Protein AF-0000000065870424 (afdb_homodimer)

Structure (mmCIF, N/CA/C/O backbone):
data_AF-0000000065870424-model_v1
#
loop_
_entity.id
_entity.type
_entity.pdbx_description
1 polymer 'D-aminoacyl-tRNA deacylase'
#
loop_
_atom_site.group_PDB
_atom_site.id
_atom_site.type_symbol
_atom_site.label_atom_id
_atom_site.label_alt_id
_atom_site.label_comp_id
_atom_site.label_asym_id
_atom_site.label_entity_id
_atom_site.label_seq_id
_atom_site.pdbx_PDB_ins_code
_atom_site.Cartn_x
_atom_site.Cartn_y
_atom_site.Cartn_z
_atom_site.occupancy
_atom_site.B_iso_or_equiv
_atom_site.auth_seq_id
_atom_site.auth_comp_id
_atom_site.auth_asym_id
_atom_site.auth_atom_id
_atom_site.pdbx_PDB_model_num
ATOM 1 N N . MET A 1 1 ? -5.02 -4.227 -14.344 1 97.94 1 MET A N 1
ATOM 2 C CA . MET A 1 1 ? -4.914 -4.711 -12.969 1 97.94 1 MET A CA 1
ATOM 3 C C . MET A 1 1 ? -3.867 -3.916 -12.188 1 97.94 1 MET A C 1
ATOM 5 O O . MET A 1 1 ? -2.816 -3.57 -12.734 1 97.94 1 MET A O 1
ATOM 9 N N . LYS A 1 2 ? -4.23 -3.492 -10.992 1 98.19 2 LYS A N 1
ATOM 10 C CA . LYS A 1 2 ? -3.346 -2.689 -10.156 1 98.19 2 LYS A CA 1
ATOM 11 C C . LYS A 1 2 ? -3.035 -3.406 -8.844 1 98.19 2 LYS A C 1
ATOM 13 O O . LYS A 1 2 ? -3.924 -4 -8.227 1 98.19 2 LYS A O 1
ATOM 18 N N . LEU A 1 3 ? -1.747 -3.377 -8.477 1 98.75 3 LEU A N 1
ATOM 19 C CA . LEU A 1 3 ? -1.309 -4.027 -7.25 1 98.75 3 LEU A CA 1
ATOM 20 C C . LEU A 1 3 ? -0.574 -3.043 -6.344 1 98.75 3 LEU A C 1
ATOM 22 O O . LEU A 1 3 ? 0.191 -2.205 -6.828 1 98.75 3 LEU A O 1
ATOM 26 N N . VAL A 1 4 ? -0.864 -3.061 -5.125 1 98.81 4 VAL A N 1
ATOM 27 C CA . VAL A 1 4 ? 0.079 -2.609 -4.109 1 98.81 4 VAL A CA 1
ATOM 28 C C . VAL A 1 4 ? 0.779 -3.814 -3.482 1 98.81 4 VAL A C 1
ATOM 30 O O . VAL A 1 4 ? 0.128 -4.688 -2.904 1 98.81 4 VAL A O 1
ATOM 33 N N . VAL A 1 5 ? 2.043 -3.828 -3.633 1 98.75 5 VAL A N 1
ATOM 34 C CA . VAL A 1 5 ? 2.883 -4.945 -3.217 1 98.75 5 VAL A CA 1
ATOM 35 C C . VAL A 1 5 ? 3.771 -4.523 -2.051 1 98.75 5 VAL A C 1
ATOM 37 O O . VAL A 1 5 ? 4.555 -3.578 -2.172 1 98.75 5 VAL A O 1
ATOM 40 N N . GLN A 1 6 ? 3.695 -5.27 -0.944 1 98.81 6 GLN A N 1
ATOM 41 C CA . GLN A 1 6 ? 4.504 -4.953 0.228 1 98.81 6 GLN A CA 1
ATOM 42 C C . GLN A 1 6 ? 5.324 -6.16 0.675 1 98.81 6 GLN A C 1
ATOM 44 O O . GLN A 1 6 ? 4.777 -7.25 0.858 1 98.81 6 GLN A O 1
ATOM 49 N N . ARG A 1 7 ? 6.586 -5.98 0.8 1 98.81 7 ARG A N 1
ATOM 50 C CA . ARG A 1 7 ? 7.441 -7.008 1.38 1 98.81 7 ARG A CA 1
ATOM 51 C C . ARG A 1 7 ? 7.184 -7.156 2.875 1 98.81 7 ARG A C 1
ATOM 53 O O . ARG A 1 7 ? 7.289 -6.188 3.629 1 98.81 7 ARG A O 1
ATOM 60 N N . VAL A 1 8 ? 6.906 -8.422 3.316 1 98.81 8 VAL A N 1
ATOM 61 C CA . VAL A 1 8 ? 6.477 -8.57 4.703 1 98.81 8 VAL A CA 1
ATOM 62 C C . VAL A 1 8 ? 7.262 -9.703 5.371 1 98.81 8 VAL A C 1
ATOM 64 O O . VAL A 1 8 ? 7.707 -10.633 4.703 1 98.81 8 VAL A O 1
ATOM 67 N N . THR A 1 9 ? 7.418 -9.602 6.66 1 98.5 9 THR A N 1
ATOM 68 C CA . THR A 1 9 ? 7.941 -10.711 7.445 1 98.5 9 THR A CA 1
ATOM 69 C C . THR A 1 9 ? 6.812 -11.617 7.918 1 98.5 9 THR A C 1
ATOM 71 O O . THR A 1 9 ? 7.039 -12.789 8.234 1 98.5 9 THR A O 1
ATOM 74 N N . ASP A 1 10 ? 5.68 -11.102 8.008 1 98.81 10 ASP A N 1
ATOM 75 C CA . ASP A 1 10 ? 4.441 -11.812 8.312 1 98.81 10 ASP A CA 1
ATOM 76 C C . ASP A 1 10 ? 3.223 -10.984 7.914 1 98.81 10 ASP A C 1
ATOM 78 O O . ASP A 1 10 ? 3.291 -9.758 7.855 1 98.81 10 ASP A O 1
ATOM 82 N N . ALA A 1 11 ? 2.119 -11.641 7.609 1 98.88 11 ALA A N 1
ATOM 83 C CA . ALA A 1 11 ? 0.845 -11 7.301 1 98.88 11 ALA A CA 1
ATOM 84 C C . ALA A 1 11 ? -0.324 -11.945 7.555 1 98.88 11 ALA A C 1
ATOM 86 O O . ALA A 1 11 ? -0.176 -13.164 7.457 1 98.88 11 ALA A O 1
ATOM 87 N N . SER A 1 12 ? -1.427 -11.391 7.875 1 98.88 12 SER A N 1
ATOM 88 C CA . SER A 1 12 ? -2.623 -12.195 8.094 1 98.88 12 SER A CA 1
ATOM 89 C C . SER A 1 12 ? -3.891 -11.391 7.836 1 98.88 12 SER A C 1
ATOM 91 O O . SER A 1 12 ? -3.865 -10.156 7.879 1 98.88 12 SER A O 1
ATOM 93 N N . VAL A 1 13 ? -4.902 -12.062 7.523 1 98.75 13 VAL A N 1
ATOM 94 C CA . VAL A 1 13 ? -6.227 -11.477 7.336 1 98.75 13 VAL A CA 1
ATOM 95 C C . VAL A 1 13 ? -7.227 -12.148 8.281 1 98.75 13 VAL A C 1
ATOM 97 O O . VAL A 1 13 ? -7.258 -13.375 8.391 1 98.75 13 VAL A O 1
ATOM 100 N N . THR A 1 14 ? -7.934 -11.336 8.945 1 98.38 14 THR A N 1
ATOM 101 C CA . THR A 1 14 ? -8.977 -11.82 9.836 1 98.38 14 THR A CA 1
ATOM 102 C C . THR A 1 14 ? -10.352 -11.352 9.367 1 98.38 14 THR A C 1
ATOM 104 O O . THR A 1 14 ? -10.508 -10.203 8.945 1 98.38 14 THR A O 1
ATOM 107 N N . VAL A 1 15 ? -11.281 -12.227 9.383 1 96.56 15 VAL A N 1
ATOM 108 C CA . VAL A 1 15 ? -12.688 -11.969 9.07 1 96.56 15 VAL A CA 1
ATOM 109 C C . VAL A 1 15 ? -13.562 -12.414 10.242 1 96.56 15 VAL A C 1
ATOM 111 O O . VAL A 1 15 ? -13.523 -13.578 10.648 1 96.56 15 VAL A O 1
ATOM 114 N N . ASP A 1 16 ? -14.336 -11.5 10.758 1 93.12 16 ASP A N 1
ATOM 115 C CA . ASP A 1 16 ? -15.203 -11.789 11.891 1 93.12 16 ASP A CA 1
ATOM 116 C C . ASP A 1 16 ? -14.43 -12.461 13.023 1 93.12 16 ASP A C 1
ATOM 118 O O . ASP A 1 16 ? -14.859 -13.484 13.562 1 93.12 16 ASP A O 1
ATOM 122 N N . GLY A 1 17 ? -13.266 -12.0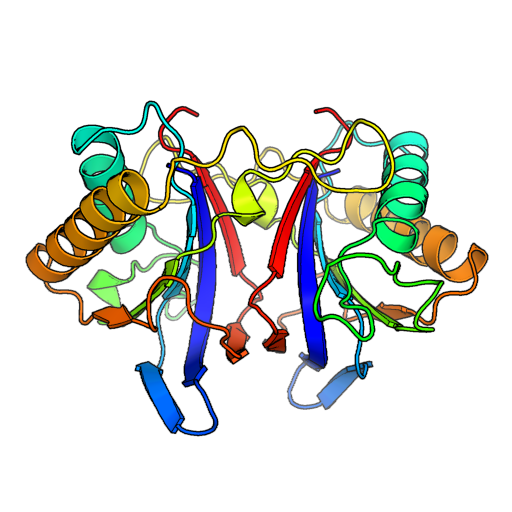08 13.164 1 92.75 17 GLY A N 1
ATOM 123 C CA . GLY A 1 17 ? -12.453 -12.453 14.281 1 92.75 17 GLY A CA 1
ATOM 124 C C . GLY A 1 17 ? -11.703 -13.742 14 1 92.75 17 GLY A C 1
ATOM 125 O O . GLY A 1 17 ? -10.891 -14.188 14.82 1 92.75 17 GLY A O 1
ATOM 126 N N . ALA A 1 18 ? -11.914 -14.367 12.859 1 96.81 18 ALA A N 1
ATOM 127 C CA . ALA A 1 18 ? -11.234 -15.609 12.492 1 96.81 18 ALA A CA 1
ATOM 128 C C . ALA A 1 18 ? -10.195 -15.367 11.406 1 96.81 18 ALA A C 1
ATOM 130 O O . ALA A 1 18 ? -10.43 -14.602 10.469 1 96.81 18 ALA A O 1
ATOM 131 N N . VAL A 1 19 ? -9.094 -16.062 11.57 1 97.88 19 VAL A N 1
ATOM 132 C CA . VAL A 1 19 ? -8.039 -15.922 10.578 1 97.88 19 VAL A CA 1
ATOM 133 C C . VAL A 1 19 ? -8.453 -16.609 9.281 1 97.88 19 VAL A C 1
ATOM 135 O O . VAL A 1 19 ? -8.719 -17.812 9.273 1 97.88 19 VAL A O 1
ATOM 138 N N . ALA A 1 20 ? -8.508 -15.906 8.227 1 98.12 20 ALA A N 1
ATOM 139 C CA . ALA A 1 20 ? -8.836 -16.453 6.906 1 98.12 20 ALA A CA 1
ATOM 140 C C . ALA A 1 20 ? -7.57 -16.875 6.16 1 98.12 20 ALA A C 1
ATOM 142 O O . ALA A 1 20 ? -7.602 -17.828 5.367 1 98.12 20 ALA A O 1
ATOM 143 N N . GLY A 1 21 ? -6.488 -16.172 6.375 1 98.56 21 GLY A N 1
ATOM 144 C CA . GLY A 1 21 ? -5.203 -16.453 5.758 1 98.56 21 GLY A CA 1
ATOM 145 C C . GLY A 1 21 ? -4.035 -15.844 6.512 1 98.56 21 GLY A C 1
ATOM 146 O O . GLY A 1 21 ? -4.188 -14.82 7.172 1 98.56 21 GLY A O 1
ATOM 147 N N . ARG A 1 22 ? -2.969 -16.516 6.438 1 98.75 22 ARG A N 1
ATOM 148 C CA . ARG A 1 22 ? -1.758 -16.062 7.109 1 98.75 22 ARG A CA 1
ATOM 149 C C . ARG A 1 22 ? -0.509 -16.531 6.375 1 98.75 22 ARG A C 1
ATOM 151 O O . ARG A 1 22 ? -0.462 -17.672 5.891 1 98.75 22 ARG A O 1
ATOM 158 N N . ILE A 1 23 ? 0.491 -15.695 6.355 1 98.88 23 ILE A N 1
ATOM 159 C CA . ILE A 1 23 ? 1.754 -16.094 5.746 1 98.88 23 ILE A CA 1
ATOM 160 C C . ILE A 1 23 ? 2.92 -15.625 6.613 1 98.88 23 ILE A C 1
ATOM 162 O O . ILE A 1 23 ? 2.758 -14.727 7.445 1 98.88 23 ILE A O 1
ATOM 166 N N . GLY A 1 24 ? 4.008 -16.312 6.445 1 98.69 24 GLY A N 1
ATOM 167 C CA . GLY A 1 24 ? 5.281 -15.797 6.918 1 98.69 24 GLY A CA 1
ATOM 168 C C . GLY A 1 24 ? 5.914 -14.805 5.957 1 98.69 24 GLY A C 1
ATOM 169 O O . GLY A 1 24 ? 5.215 -13.984 5.355 1 98.69 24 GLY A O 1
ATOM 170 N N . PRO A 1 25 ? 7.289 -14.852 5.863 1 98.81 25 PRO A N 1
ATOM 171 C CA . PRO A 1 25 ? 7.965 -13.891 4.988 1 98.81 25 PRO A CA 1
ATOM 172 C C . PRO A 1 25 ? 7.52 -14.008 3.531 1 98.81 25 PRO A C 1
ATOM 174 O O . PRO A 1 25 ? 7.332 -15.109 3.023 1 98.81 25 PRO A O 1
ATOM 177 N N . GLY A 1 26 ? 7.25 -12.977 2.938 1 98.81 26 GLY A N 1
ATOM 178 C CA . GLY A 1 26 ? 6.832 -12.945 1.545 1 98.81 26 GLY A CA 1
ATOM 179 C C . GLY A 1 26 ? 6.227 -11.617 1.131 1 98.81 26 GLY A C 1
ATOM 180 O O . GLY A 1 26 ? 6.805 -10.562 1.388 1 98.81 26 GLY A O 1
ATOM 181 N N . ILE A 1 27 ? 5.074 -11.68 0.421 1 98.94 27 ILE A N 1
ATOM 182 C CA . ILE A 1 27 ? 4.477 -10.484 -0.155 1 98.94 27 ILE A CA 1
ATOM 183 C C . ILE A 1 27 ? 3.01 -10.383 0.267 1 98.94 27 ILE A C 1
ATOM 185 O O . ILE A 1 27 ? 2.262 -11.359 0.163 1 98.94 27 ILE A O 1
ATOM 189 N N . MET A 1 28 ? 2.658 -9.32 0.863 1 98.94 28 MET A N 1
ATOM 190 C CA . MET A 1 28 ? 1.255 -8.914 0.917 1 98.94 28 MET A CA 1
ATOM 191 C C . MET A 1 28 ? 0.851 -8.18 -0.353 1 98.94 28 MET A C 1
ATOM 193 O O . MET A 1 28 ? 1.423 -7.137 -0.678 1 98.94 28 MET A O 1
ATOM 197 N N . ALA A 1 29 ? -0.061 -8.719 -1.116 1 98.94 29 ALA A N 1
ATOM 198 C CA . ALA A 1 29 ? -0.519 -8.109 -2.363 1 98.94 29 ALA A CA 1
ATOM 199 C C . ALA A 1 29 ? -1.968 -7.645 -2.248 1 98.94 29 ALA A C 1
ATOM 201 O O . ALA A 1 29 ? -2.871 -8.453 -2.039 1 98.94 29 ALA A O 1
ATOM 202 N N . LEU A 1 30 ? -2.195 -6.375 -2.279 1 98.81 30 LEU A N 1
ATOM 203 C CA . LEU A 1 30 ? -3.527 -5.82 -2.488 1 98.81 30 LEU A CA 1
ATOM 204 C C . LEU A 1 30 ? -3.848 -5.715 -3.977 1 98.81 30 LEU A C 1
ATOM 206 O O . LEU A 1 30 ? -3.098 -5.098 -4.734 1 98.81 30 LEU A O 1
ATOM 210 N N . VAL A 1 31 ? -4.934 -6.285 -4.375 1 98.75 31 VAL A N 1
ATOM 211 C CA . VAL A 1 31 ? -5.172 -6.531 -5.793 1 98.75 31 VAL A CA 1
ATOM 212 C C . VAL A 1 31 ? -6.426 -5.781 -6.246 1 98.75 31 VAL A C 1
ATOM 214 O O . VAL A 1 31 ? -7.531 -6.074 -5.785 1 98.75 31 VAL A O 1
ATOM 217 N N . GLY A 1 32 ? -6.23 -4.84 -7.148 1 98.56 32 GLY A N 1
ATOM 218 C CA . GLY A 1 32 ? -7.328 -4.137 -7.789 1 98.56 32 GLY A CA 1
ATOM 219 C C . GLY A 1 32 ? -7.562 -4.57 -9.219 1 98.56 32 GLY A C 1
ATOM 220 O O . GLY A 1 32 ? -6.613 -4.762 -9.984 1 98.56 32 GLY A O 1
ATOM 221 N N . VAL A 1 33 ? -8.828 -4.762 -9.562 1 98.62 33 VAL A N 1
ATOM 222 C CA . VAL A 1 33 ? -9.219 -5.172 -10.914 1 98.62 33 VAL A CA 1
ATOM 223 C C . VAL A 1 33 ? -10.141 -4.117 -11.531 1 98.62 33 VAL A C 1
ATOM 225 O O . VAL A 1 33 ? -11.094 -3.668 -10.891 1 98.62 33 VAL A O 1
ATOM 228 N N . THR A 1 34 ? -9.836 -3.664 -12.734 1 98.25 34 THR A N 1
ATOM 229 C CA . THR A 1 34 ? -10.711 -2.748 -13.453 1 98.25 34 THR A CA 1
ATOM 230 C C . THR A 1 34 ? -11.438 -3.469 -14.586 1 98.25 34 THR A C 1
ATOM 232 O O . THR A 1 34 ? -11.172 -4.645 -14.852 1 98.25 34 THR A O 1
ATOM 235 N N . HIS A 1 35 ? -12.297 -2.816 -15.312 1 97.19 35 HIS A N 1
ATOM 236 C CA . HIS A 1 35 ? -13.227 -3.398 -16.266 1 97.19 35 HIS A CA 1
ATOM 237 C C . HIS A 1 35 ? -12.492 -3.959 -17.484 1 97.19 35 HIS A C 1
ATOM 239 O O . HIS A 1 35 ? -12.969 -4.906 -18.125 1 97.19 35 HIS A O 1
ATOM 245 N N . GLU A 1 36 ? -11.43 -3.453 -17.781 1 96.88 36 GLU A N 1
ATOM 246 C CA . GLU A 1 36 ? -10.742 -3.795 -19.016 1 96.88 36 GLU A CA 1
ATOM 247 C C . GLU A 1 36 ? -9.664 -4.848 -18.781 1 96.88 36 GLU A C 1
ATOM 249 O O . GLU A 1 36 ? -9.039 -5.328 -19.734 1 96.88 36 GLU A O 1
ATOM 254 N N . ASP A 1 37 ? -9.453 -5.211 -17.609 1 98.12 37 ASP A N 1
ATOM 255 C CA . ASP A 1 37 ? -8.398 -6.168 -17.312 1 98.12 37 ASP A CA 1
ATOM 256 C C . ASP A 1 37 ? -8.703 -7.535 -17.922 1 98.12 37 ASP A C 1
ATOM 258 O O . ASP A 1 37 ? -9.859 -7.957 -17.969 1 98.12 37 ASP A O 1
ATOM 262 N N . THR A 1 38 ? -7.707 -8.234 -18.344 1 97.81 38 THR A N 1
ATOM 263 C CA . THR A 1 38 ? -7.805 -9.555 -18.938 1 97.81 38 THR A CA 1
ATOM 264 C C . THR A 1 38 ? -6.934 -10.562 -18.203 1 97.81 38 THR A C 1
ATOM 266 O O . THR A 1 38 ? -6.18 -10.195 -17.297 1 97.81 38 THR A O 1
ATOM 269 N N . GLU A 1 39 ? -7.051 -11.773 -18.625 1 98.06 39 GLU A N 1
ATOM 270 C CA . GLU A 1 39 ? -6.195 -12.812 -18.062 1 98.06 39 GLU A CA 1
ATOM 271 C C . GLU A 1 39 ? -4.73 -12.578 -18.406 1 98.06 39 GLU A C 1
ATOM 273 O O . GLU A 1 39 ? -3.836 -12.977 -17.656 1 98.06 39 GLU A O 1
ATOM 278 N N . GLU A 1 40 ? -4.512 -11.891 -19.531 1 98.12 40 GLU A N 1
ATOM 279 C CA . GLU A 1 40 ? -3.143 -11.547 -19.891 1 98.12 40 GLU A CA 1
ATOM 280 C C . GLU A 1 40 ? -2.527 -10.57 -18.891 1 98.12 40 GLU A C 1
ATOM 282 O O . GLU A 1 40 ? -1.342 -10.672 -18.578 1 98.12 40 GLU A O 1
ATOM 287 N N . ASP A 1 41 ? -3.338 -9.617 -18.438 1 98.19 41 ASP A N 1
ATOM 288 C CA . ASP A 1 41 ? -2.879 -8.695 -17.391 1 98.19 41 ASP A CA 1
ATOM 289 C C . ASP A 1 41 ? -2.492 -9.445 -16.125 1 98.19 41 ASP A C 1
ATOM 291 O O . ASP A 1 41 ? -1.439 -9.188 -15.539 1 98.19 41 ASP A O 1
ATOM 295 N N . ALA A 1 42 ? -3.355 -10.398 -15.742 1 98.44 42 ALA A N 1
ATOM 296 C CA . ALA A 1 42 ? -3.113 -11.203 -14.547 1 98.44 42 ALA A CA 1
ATOM 297 C C . ALA A 1 42 ? -1.841 -12.031 -14.695 1 98.44 42 ALA A C 1
ATOM 299 O O . ALA A 1 42 ? -1.026 -12.094 -13.766 1 98.44 42 ALA A O 1
ATOM 300 N N . ALA A 1 43 ? -1.697 -12.648 -15.844 1 98.38 43 ALA A N 1
ATOM 301 C CA . ALA A 1 43 ? -0.528 -13.484 -16.094 1 98.38 43 ALA A CA 1
ATOM 302 C C . ALA A 1 43 ? 0.757 -12.664 -16.047 1 98.38 43 ALA A C 1
ATOM 304 O O . ALA A 1 43 ? 1.761 -13.102 -15.484 1 98.38 43 ALA A O 1
ATOM 305 N N . TYR A 1 44 ? 0.701 -11.531 -16.688 1 98 44 TYR A N 1
ATOM 306 C CA . TYR A 1 44 ? 1.857 -10.641 -16.719 1 98 44 TYR A CA 1
ATOM 307 C C . TYR A 1 44 ? 2.289 -10.266 -15.305 1 98 44 TYR A C 1
ATOM 309 O O . TYR A 1 44 ? 3.461 -10.406 -14.945 1 98 44 TYR A O 1
ATOM 317 N N . LEU A 1 45 ? 1.389 -9.805 -14.5 1 98.25 45 LEU A N 1
ATOM 318 C CA . LEU A 1 45 ? 1.72 -9.336 -13.156 1 98.25 45 LEU A CA 1
ATOM 319 C C . LEU A 1 45 ? 2.137 -10.5 -12.266 1 98.25 45 LEU A C 1
ATOM 321 O O . LEU A 1 45 ? 2.998 -10.344 -11.398 1 98.25 45 LEU A O 1
ATOM 325 N N . ALA A 1 46 ? 1.475 -11.672 -12.438 1 98.5 46 ALA A N 1
ATOM 326 C CA . ALA A 1 46 ? 1.865 -12.852 -11.664 1 98.5 46 ALA A CA 1
ATOM 327 C C . ALA A 1 46 ? 3.324 -13.219 -11.93 1 98.5 46 ALA A C 1
ATOM 329 O O . ALA A 1 46 ? 4.074 -13.5 -10.992 1 98.5 46 ALA A O 1
ATOM 330 N N . ASP A 1 47 ? 3.664 -13.211 -13.195 1 98.12 47 ASP A N 1
ATOM 331 C CA . ASP A 1 47 ? 5.051 -13.5 -13.555 1 98.12 47 ASP A CA 1
ATOM 332 C C . ASP A 1 47 ? 5.996 -12.453 -12.977 1 98.12 47 ASP A C 1
ATOM 334 O O . ASP A 1 47 ? 7.062 -12.781 -12.461 1 98.12 47 ASP A O 1
ATOM 338 N N . LYS A 1 48 ? 5.629 -11.25 -13.102 1 98.06 48 LYS A N 1
ATOM 339 C CA . LYS A 1 48 ? 6.48 -10.148 -12.664 1 98.06 48 LYS A CA 1
ATOM 340 C C . LYS A 1 48 ? 6.727 -10.195 -11.164 1 98.06 48 LYS A C 1
ATOM 342 O O . LYS A 1 48 ? 7.871 -10.117 -10.711 1 98.06 48 LYS A O 1
ATOM 347 N N . ILE A 1 49 ? 5.699 -10.375 -10.352 1 98.19 49 ILE A N 1
ATOM 348 C CA . ILE A 1 49 ? 5.809 -10.172 -8.914 1 98.19 49 ILE A CA 1
ATOM 349 C C . ILE A 1 49 ? 6.621 -11.305 -8.289 1 98.19 49 ILE A C 1
ATOM 351 O O . ILE A 1 49 ? 7.344 -11.094 -7.312 1 98.19 49 ILE A O 1
ATOM 355 N N . VAL A 1 50 ? 6.562 -12.531 -8.805 1 98.62 50 VAL A N 1
ATOM 356 C CA . VAL A 1 50 ? 7.234 -13.656 -8.164 1 98.62 50 VAL A CA 1
ATOM 357 C C . VAL A 1 50 ? 8.727 -13.625 -8.508 1 98.62 50 VAL A C 1
ATOM 359 O O . VAL A 1 50 ? 9.531 -14.281 -7.84 1 98.62 50 VAL A O 1
ATOM 362 N N . ASN A 1 51 ? 9.109 -12.812 -9.547 1 98.38 51 ASN A N 1
ATOM 363 C CA . ASN A 1 51 ? 10.484 -12.773 -10.023 1 98.38 51 ASN A CA 1
ATOM 364 C C . ASN A 1 51 ? 11.172 -11.461 -9.664 1 98.38 51 ASN A C 1
ATOM 366 O O . ASN A 1 51 ? 12.383 -11.312 -9.852 1 98.38 51 ASN A O 1
ATOM 370 N N . LEU A 1 52 ? 10.414 -10.5 -9.227 1 98.12 52 LEU A N 1
ATOM 371 C CA . LEU A 1 52 ? 10.977 -9.203 -8.867 1 98.12 52 LEU A CA 1
ATOM 372 C C . LEU A 1 52 ? 12 -9.344 -7.75 1 98.12 52 LEU A C 1
ATOM 374 O O . LEU A 1 52 ? 11.75 -10.039 -6.762 1 98.12 52 LEU A O 1
ATOM 378 N N . ARG A 1 53 ? 13.133 -8.734 -7.871 1 98.44 53 ARG A N 1
ATOM 379 C CA . ARG A 1 53 ? 14.203 -8.805 -6.875 1 98.44 53 ARG A CA 1
ATOM 380 C C . ARG A 1 53 ? 14.023 -7.723 -5.816 1 98.44 53 ARG A C 1
ATOM 382 O O . ARG A 1 53 ? 14.672 -6.672 -5.879 1 98.44 53 ARG A O 1
ATOM 389 N N . ILE A 1 54 ? 13.227 -8.062 -4.836 1 98.19 54 ILE A N 1
ATOM 390 C CA . ILE A 1 54 ? 12.906 -7.051 -3.838 1 98.19 54 ILE A CA 1
ATOM 391 C C . ILE A 1 54 ? 13.227 -7.582 -2.441 1 98.19 54 ILE A C 1
ATOM 393 O O . ILE A 1 54 ? 12.883 -6.953 -1.438 1 98.19 54 ILE A O 1
ATOM 397 N N . PHE A 1 55 ? 13.867 -8.727 -2.332 1 98.25 55 PHE A N 1
ATOM 398 C CA . PHE A 1 55 ? 14.305 -9.297 -1.061 1 98.25 55 PHE A CA 1
ATOM 399 C C . PHE A 1 55 ? 15.812 -9.188 -0.908 1 98.25 55 PHE A C 1
ATOM 401 O O . PHE A 1 55 ? 16.547 -9.32 -1.886 1 98.25 55 PHE A O 1
ATOM 408 N N . ASP A 1 56 ? 16.188 -9.023 0.315 1 95.94 56 ASP A N 1
ATOM 409 C CA . ASP A 1 56 ? 17.594 -8.773 0.594 1 95.94 56 ASP A CA 1
ATOM 410 C C . ASP A 1 56 ? 18.422 -10.062 0.481 1 95.94 56 ASP A C 1
ATOM 412 O O . ASP A 1 56 ? 17.953 -11.133 0.891 1 95.94 56 ASP A O 1
ATOM 416 N N . ASP A 1 57 ? 19.562 -9.898 -0.057 1 96.44 57 ASP A N 1
ATOM 417 C CA . ASP A 1 57 ? 20.562 -10.961 0.022 1 96.44 57 ASP A CA 1
ATOM 418 C C . ASP A 1 57 ? 21.422 -10.812 1.267 1 96.44 57 ASP A C 1
ATOM 420 O O . ASP A 1 57 ? 21.094 -10.047 2.172 1 96.44 57 ASP A O 1
ATOM 424 N N . GLU A 1 58 ? 22.469 -11.5 1.327 1 94.5 58 GLU A N 1
ATOM 425 C CA . GLU A 1 58 ? 23.328 -11.523 2.506 1 94.5 58 GLU A CA 1
ATOM 426 C C . GLU A 1 58 ? 24.031 -10.18 2.705 1 94.5 58 GLU A C 1
ATOM 428 O O . GLU A 1 58 ? 24.469 -9.859 3.812 1 94.5 58 GLU A O 1
ATOM 433 N N . SER A 1 59 ? 24.141 -9.438 1.679 1 93.75 59 SER A N 1
ATOM 434 C CA . SER A 1 59 ? 24.812 -8.141 1.753 1 93.75 59 SER A CA 1
ATOM 435 C C . SER A 1 59 ? 23.812 -7.012 1.996 1 93.75 59 SER A C 1
ATOM 437 O O . SER A 1 59 ? 24.188 -5.836 1.984 1 93.75 59 SER A O 1
ATOM 439 N N . GLY A 1 60 ? 22.578 -7.367 2.143 1 90.38 60 GLY A N 1
ATOM 440 C CA . GLY A 1 60 ? 21.562 -6.363 2.422 1 90.38 60 GLY A CA 1
ATOM 441 C C . GLY A 1 60 ? 21.078 -5.656 1.174 1 90.38 60 GLY A C 1
ATOM 442 O O . GLY A 1 60 ? 20.469 -4.582 1.26 1 90.38 60 GLY A O 1
ATOM 443 N N . LYS A 1 61 ? 21.438 -6.223 0.042 1 93.44 61 LYS A N 1
ATOM 444 C CA . LYS A 1 61 ? 20.984 -5.656 -1.224 1 93.44 61 LYS A CA 1
ATOM 445 C C . LYS A 1 61 ? 19.766 -6.406 -1.752 1 93.44 61 LYS A C 1
ATOM 447 O O . LYS A 1 61 ? 19.688 -7.633 -1.643 1 93.44 61 LYS A O 1
ATOM 452 N N . MET A 1 62 ? 18.781 -5.672 -2.354 1 95.88 62 MET A N 1
ATOM 453 C CA . MET A 1 62 ? 17.609 -6.297 -2.98 1 95.88 62 MET A CA 1
ATOM 454 C C . MET A 1 62 ? 18.016 -7.07 -4.23 1 95.88 62 MET A C 1
ATOM 456 O O . MET A 1 62 ? 18.031 -6.52 -5.332 1 95.88 62 MET A O 1
ATOM 460 N N . ASN A 1 63 ? 18.375 -8.391 -3.99 1 97.56 63 ASN A N 1
ATOM 461 C CA . ASN A 1 63 ? 18.891 -9.18 -5.098 1 97.56 63 ASN A CA 1
ATOM 462 C C . ASN A 1 63 ? 18.172 -10.523 -5.211 1 97.56 63 ASN A C 1
ATOM 464 O O . ASN A 1 63 ? 18.484 -11.328 -6.094 1 97.56 63 ASN A O 1
ATOM 468 N N . LEU A 1 64 ? 17.203 -10.75 -4.379 1 98.62 64 LEU A N 1
ATOM 469 C CA . LEU A 1 64 ? 16.484 -12.016 -4.41 1 98.62 64 LEU A CA 1
ATOM 470 C C . LEU A 1 64 ? 15 -11.805 -4.711 1 98.62 64 LEU A C 1
ATOM 472 O O . LEU A 1 64 ? 14.422 -10.789 -4.309 1 98.62 64 LEU A O 1
ATOM 476 N N . SER A 1 65 ? 14.484 -12.766 -5.41 1 98.69 65 SER A N 1
ATOM 477 C CA . SER A 1 65 ? 13.055 -12.773 -5.695 1 98.69 65 SER A CA 1
ATOM 478 C C . SER A 1 65 ? 12.289 -13.602 -4.668 1 98.69 65 SER A C 1
ATOM 480 O O . SER A 1 65 ? 12.898 -14.258 -3.814 1 98.69 65 SER A O 1
ATOM 482 N N . LEU A 1 66 ? 10.977 -13.5 -4.766 1 98.81 66 LEU A N 1
ATOM 483 C CA . LEU A 1 66 ? 10.141 -14.352 -3.924 1 98.81 66 LEU A CA 1
ATOM 484 C C . LEU A 1 66 ? 10.484 -15.82 -4.117 1 98.81 66 LEU A C 1
ATOM 486 O O . LEU A 1 66 ? 10.594 -16.578 -3.145 1 98.81 66 LEU A O 1
ATOM 490 N N . LEU A 1 67 ? 10.633 -16.219 -5.375 1 98.69 67 LEU A N 1
ATOM 491 C CA . LEU A 1 67 ? 10.953 -17.609 -5.688 1 98.69 67 LEU A CA 1
ATOM 492 C C . LEU A 1 67 ? 12.305 -18 -5.105 1 98.69 67 LEU A C 1
ATOM 494 O O . LEU A 1 67 ? 12.469 -19.109 -4.59 1 98.69 67 LEU A O 1
ATOM 498 N N . ASP A 1 68 ? 13.289 -17.094 -5.199 1 98.38 68 ASP A N 1
ATOM 499 C CA . ASP A 1 68 ? 14.609 -17.359 -4.641 1 98.38 68 ASP A CA 1
ATOM 500 C C . ASP A 1 68 ? 14.531 -17.609 -3.137 1 98.38 68 ASP A C 1
ATOM 502 O O . ASP A 1 68 ? 15.266 -18.453 -2.604 1 98.38 68 ASP A O 1
ATOM 506 N N . THR A 1 69 ? 13.68 -16.906 -2.404 1 98.31 69 THR A N 1
ATOM 507 C CA . THR A 1 69 ? 13.625 -16.969 -0.949 1 98.31 69 THR A CA 1
ATOM 508 C C . THR A 1 69 ? 12.641 -18.047 -0.494 1 98.31 69 THR A C 1
ATOM 510 O O . THR A 1 69 ? 12.641 -18.438 0.675 1 98.31 69 THR A O 1
ATOM 513 N N . GLY A 1 70 ? 11.75 -18.469 -1.412 1 98.44 70 GLY A N 1
ATOM 514 C CA . GLY A 1 70 ? 10.688 -19.391 -1.036 1 98.44 70 GLY A CA 1
ATOM 515 C C . GLY A 1 70 ? 9.578 -18.734 -0.245 1 98.44 70 GLY A C 1
ATOM 516 O O . GLY A 1 70 ? 8.953 -19.359 0.613 1 98.44 70 GLY A O 1
ATOM 517 N N . GLY A 1 71 ? 9.367 -17.484 -0.416 1 98.69 71 GLY A N 1
ATOM 518 C CA . GLY A 1 71 ? 8.359 -16.734 0.308 1 98.69 71 GLY A CA 1
ATOM 519 C C . GLY A 1 71 ? 6.941 -17.031 -0.146 1 98.69 71 GLY A C 1
ATOM 520 O O . GLY A 1 71 ? 6.742 -17.766 -1.119 1 98.69 71 GLY A O 1
ATOM 521 N N . GLU A 1 72 ? 5.992 -16.547 0.572 1 98.94 72 GLU A N 1
ATOM 522 C CA . GLU A 1 72 ? 4.57 -16.766 0.333 1 98.94 72 GLU A CA 1
ATOM 523 C C . GLU A 1 72 ? 3.871 -15.461 -0.043 1 98.94 72 GLU A C 1
ATOM 525 O O . GLU A 1 72 ? 4.445 -14.375 0.098 1 98.94 72 GLU A O 1
ATOM 530 N N . ILE A 1 73 ? 2.646 -15.594 -0.602 1 98.94 73 ILE A N 1
ATOM 531 C CA . ILE A 1 73 ? 1.878 -14.398 -0.931 1 98.94 73 ILE A CA 1
ATOM 532 C C . ILE A 1 73 ? 0.542 -14.43 -0.191 1 98.94 73 ILE A C 1
ATOM 534 O O . ILE A 1 73 ? -0.156 -15.445 -0.195 1 98.94 73 ILE A O 1
ATOM 538 N N . LEU A 1 74 ? 0.258 -13.469 0.57 1 98.94 74 LEU A N 1
ATOM 539 C CA . LEU A 1 74 ? -1.112 -13.172 0.978 1 98.94 74 LEU A CA 1
ATOM 540 C C . LEU A 1 74 ? -1.782 -12.227 -0.01 1 98.94 74 LEU A C 1
ATOM 542 O O . LEU A 1 74 ? -1.375 -11.07 -0.139 1 98.94 74 LEU A O 1
ATOM 546 N N . SER A 1 75 ? -2.734 -12.703 -0.74 1 98.88 75 SER A N 1
ATOM 547 C CA . SER A 1 75 ? -3.447 -11.977 -1.787 1 98.88 75 SER A CA 1
ATOM 548 C C . SER A 1 75 ? -4.812 -11.508 -1.303 1 98.88 75 SER A C 1
ATOM 550 O O . SER A 1 75 ? -5.66 -12.32 -0.925 1 98.88 75 SER A O 1
ATOM 552 N N . VAL A 1 76 ? -5.016 -10.234 -1.279 1 98.62 76 VAL A N 1
ATOM 553 C CA . VAL A 1 76 ? -6.27 -9.664 -0.796 1 98.62 76 VAL A CA 1
ATOM 554 C C . VAL A 1 76 ? -6.871 -8.758 -1.868 1 98.62 76 VAL A C 1
ATOM 556 O O . VAL A 1 76 ? -6.215 -7.824 -2.344 1 98.62 76 VAL A O 1
ATOM 559 N N . SER A 1 77 ? -8.109 -9.016 -2.291 1 98.12 77 SER A N 1
ATOM 560 C CA . SER A 1 77 ? -8.812 -8.148 -3.238 1 98.12 77 SER A CA 1
ATOM 561 C C . SER A 1 77 ? -9.023 -6.758 -2.66 1 98.12 77 SER A C 1
ATOM 563 O O . SER A 1 77 ? -9.391 -6.613 -1.491 1 98.12 77 SER A O 1
ATOM 565 N N . GLN A 1 78 ? -8.781 -5.789 -3.465 1 97.88 78 GLN A N 1
ATOM 566 C CA . GLN A 1 78 ? -8.875 -4.41 -3.006 1 97.88 78 GLN A CA 1
ATOM 567 C C . GLN A 1 78 ? -9.359 -3.49 -4.125 1 97.88 78 GLN A C 1
ATOM 569 O O . GLN A 1 78 ? -8.555 -2.85 -4.805 1 97.88 78 GLN A O 1
ATOM 574 N N . PHE A 1 79 ? -10.594 -3.271 -4.207 1 97.5 79 PHE A N 1
ATOM 575 C CA . PHE A 1 79 ? -11.164 -2.469 -5.281 1 97.5 79 PHE A CA 1
ATOM 576 C C . PHE A 1 79 ? -10.883 -0.988 -5.062 1 97.5 79 PHE A C 1
ATOM 578 O O . PHE A 1 79 ? -10.844 -0.208 -6.016 1 97.5 79 PHE A O 1
ATOM 585 N N . THR A 1 80 ? -10.586 -0.611 -3.807 1 97.88 80 THR A N 1
ATOM 586 C CA . THR A 1 80 ? -10.359 0.796 -3.494 1 97.88 80 THR A CA 1
ATOM 587 C C . THR A 1 80 ? -9.094 1.304 -4.172 1 97.88 80 THR A C 1
ATOM 589 O O . THR A 1 80 ? -8.867 2.514 -4.258 1 97.88 80 THR A O 1
ATOM 592 N N . LEU A 1 81 ? -8.258 0.398 -4.703 1 98.38 81 LEU A N 1
ATOM 593 C CA . LEU A 1 81 ? -7.086 0.828 -5.453 1 98.38 81 LEU A CA 1
ATOM 594 C C . LEU A 1 81 ? -7.496 1.604 -6.703 1 98.38 81 LEU A C 1
ATOM 596 O O . LEU A 1 81 ? -6.684 2.334 -7.277 1 98.38 81 LEU A O 1
ATOM 600 N N . TYR A 1 82 ? -8.695 1.457 -7.117 1 97.81 82 TYR A N 1
ATOM 601 C CA . TYR A 1 82 ? -9.203 2.195 -8.266 1 97.81 82 TYR A CA 1
ATOM 602 C C . TYR A 1 82 ? -10.055 3.375 -7.824 1 97.81 82 TYR A C 1
ATOM 604 O O . TYR A 1 82 ? -10.836 3.914 -8.609 1 97.81 82 TYR A O 1
ATOM 612 N N . GLY A 1 83 ? -9.953 3.738 -6.57 1 97.12 83 GLY A N 1
ATOM 613 C CA . GLY A 1 83 ? -10.633 4.934 -6.098 1 97.12 83 GLY A CA 1
ATOM 614 C C . GLY A 1 83 ? -10.062 6.215 -6.68 1 97.12 83 GLY A C 1
ATOM 615 O O . GLY A 1 83 ? -8.852 6.438 -6.645 1 97.12 83 GLY A O 1
ATOM 616 N N . GLU A 1 84 ? -10.945 7.012 -7.215 1 96.38 84 GLU A N 1
ATOM 617 C CA . GLU A 1 84 ? -10.57 8.336 -7.699 1 96.38 84 GLU A CA 1
ATOM 618 C C . GLU A 1 84 ? -10.852 9.406 -6.656 1 96.38 84 GLU A C 1
ATOM 620 O O . GLU A 1 84 ? -11.977 9.516 -6.164 1 96.38 84 GLU A O 1
ATOM 625 N N . THR A 1 85 ? -9.844 10.227 -6.367 1 96 85 THR A N 1
ATOM 626 C CA . THR A 1 85 ? -9.984 11.141 -5.238 1 96 85 THR A CA 1
ATOM 627 C C . THR A 1 85 ? -9.797 12.586 -5.688 1 96 85 THR A C 1
ATOM 629 O O . THR A 1 85 ? -9.82 13.508 -4.867 1 96 85 THR A O 1
ATOM 632 N N . LYS A 1 86 ? -9.594 12.773 -6.973 1 92.5 86 LYS A N 1
ATOM 633 C CA . LYS A 1 86 ? -9.273 14.109 -7.461 1 92.5 86 LYS A CA 1
ATOM 634 C C . LYS A 1 86 ? -10.43 15.07 -7.234 1 92.5 86 LYS A C 1
ATOM 636 O O . LYS A 1 86 ? -10.227 16.219 -6.82 1 92.5 86 LYS A O 1
ATOM 641 N N . LYS A 1 87 ? -11.633 14.594 -7.547 1 91.69 87 LYS A N 1
ATOM 642 C CA . LYS A 1 87 ? -12.797 15.469 -7.422 1 91.69 87 LYS A CA 1
ATOM 643 C C . LYS A 1 87 ? -13.562 15.18 -6.133 1 91.69 87 LYS A C 1
ATOM 645 O O . LYS A 1 87 ? -13.875 14.031 -5.828 1 91.69 87 LYS A O 1
ATOM 650 N N . GLY A 1 88 ? -13.766 16.234 -5.359 1 92.69 88 GLY A N 1
ATOM 651 C CA . GLY A 1 88 ? -14.586 16.109 -4.164 1 92.69 88 GLY A CA 1
ATOM 652 C C . GLY A 1 88 ? -13.875 15.414 -3.021 1 92.69 88 GLY A C 1
ATOM 653 O O . GLY A 1 88 ? -12.641 15.336 -3.01 1 92.69 88 GLY A O 1
ATOM 654 N N . ARG A 1 89 ? -14.648 15.023 -1.964 1 95.94 89 ARG A N 1
ATOM 655 C CA . ARG A 1 89 ? -14.094 14.461 -0.739 1 95.94 89 ARG A CA 1
ATOM 656 C C . ARG A 1 89 ? -14.438 12.977 -0.615 1 95.94 89 ARG A C 1
ATOM 658 O O . ARG A 1 89 ? -13.953 12.297 0.287 1 95.94 89 ARG A O 1
ATOM 665 N N . ARG A 1 90 ? -15.242 12.484 -1.473 1 96.56 90 ARG A N 1
ATOM 666 C CA . ARG A 1 90 ? -15.578 11.062 -1.494 1 96.56 90 ARG A CA 1
ATOM 667 C C . ARG A 1 90 ? -14.906 10.359 -2.666 1 96.56 90 ARG A C 1
ATOM 669 O O . ARG A 1 90 ? -15.062 10.766 -3.818 1 96.56 90 ARG A O 1
ATOM 676 N N . PRO A 1 91 ? -14.195 9.289 -2.352 1 96.88 91 PRO A N 1
ATOM 677 C CA . PRO A 1 91 ? -13.625 8.547 -3.479 1 96.88 91 PRO A CA 1
ATOM 678 C C . PRO A 1 91 ? -14.695 7.969 -4.406 1 96.88 91 PRO A C 1
ATOM 680 O O . PRO A 1 91 ? -15.734 7.508 -3.938 1 96.88 91 PRO A O 1
ATOM 683 N N . ASN A 1 92 ? -14.461 8.078 -5.621 1 96.62 92 ASN A N 1
ATOM 684 C CA . ASN A 1 92 ? -15.266 7.418 -6.645 1 96.62 92 ASN A CA 1
ATOM 685 C C . ASN A 1 92 ? -14.641 6.094 -7.078 1 96.62 92 ASN A C 1
ATOM 687 O O . ASN A 1 92 ? -13.438 6.027 -7.352 1 96.62 92 ASN A O 1
ATOM 691 N N . PHE A 1 93 ? -15.453 5.004 -7.199 1 97.06 93 PHE A N 1
ATOM 692 C CA . PHE A 1 93 ? -14.906 3.682 -7.488 1 97.06 93 PHE A CA 1
ATOM 693 C C . PHE A 1 93 ? -15.43 3.158 -8.82 1 97.06 93 PHE A C 1
ATOM 695 O O . PHE A 1 93 ? -15.539 1.945 -9.016 1 97.06 93 PHE A O 1
ATOM 702 N N . MET A 1 94 ? -15.711 3.998 -9.688 1 96.5 94 MET A N 1
ATOM 703 C CA . MET A 1 94 ? -16.344 3.629 -10.953 1 96.5 94 MET A CA 1
ATOM 704 C C . MET A 1 94 ? -15.375 2.85 -11.836 1 96.5 94 MET A C 1
ATOM 706 O O . MET A 1 94 ? -15.797 2.076 -12.695 1 96.5 94 MET A O 1
ATOM 710 N N . ASN A 1 95 ? -14.133 3.051 -11.602 1 97.12 95 ASN A N 1
ATOM 711 C CA . ASN A 1 95 ? -13.141 2.373 -12.422 1 97.12 95 ASN A CA 1
ATOM 712 C C . ASN A 1 95 ? -12.875 0.952 -11.93 1 97.12 95 ASN A C 1
ATOM 714 O O . ASN A 1 95 ? -12.195 0.173 -12.602 1 97.12 95 ASN A O 1
ATOM 718 N N . ALA A 1 96 ? -13.328 0.627 -10.773 1 97.94 96 ALA A N 1
ATOM 719 C CA . ALA A 1 96 ? -13.234 -0.749 -10.297 1 97.94 96 ALA A CA 1
ATOM 720 C C . ALA A 1 96 ? -14.211 -1.657 -11.031 1 97.94 96 ALA A C 1
ATOM 722 O O . ALA A 1 96 ? -15.359 -1.269 -11.289 1 97.94 96 ALA A O 1
ATOM 723 N N . ALA A 1 97 ? -13.812 -2.797 -11.414 1 98.12 97 ALA A N 1
ATOM 724 C CA . ALA A 1 97 ? -14.695 -3.76 -12.055 1 98.12 97 ALA A CA 1
ATOM 725 C C . ALA A 1 97 ? -15.836 -4.164 -11.125 1 98.12 97 ALA A C 1
ATOM 727 O O . ALA A 1 97 ? -15.703 -4.094 -9.906 1 98.12 97 ALA A O 1
ATOM 728 N N . LYS A 1 98 ? -16.922 -4.617 -11.75 1 97.19 98 LYS A N 1
ATOM 729 C CA . LYS A 1 98 ? -18.016 -5.191 -10.961 1 97.19 98 LYS A CA 1
ATOM 730 C C . LYS A 1 98 ? -17.562 -6.434 -10.211 1 97.19 98 LYS A C 1
ATOM 732 O O . LYS A 1 98 ? -16.688 -7.164 -10.68 1 97.19 98 LYS A O 1
ATOM 737 N N . PRO A 1 99 ? -18.141 -6.711 -9.086 1 96.81 99 PRO A N 1
ATOM 738 C CA . PRO A 1 99 ? -17.672 -7.785 -8.211 1 96.81 99 PRO A CA 1
ATOM 739 C C . PRO A 1 99 ? -17.562 -9.133 -8.922 1 96.81 99 PRO A C 1
ATOM 741 O O . PRO A 1 99 ? -16.578 -9.852 -8.742 1 96.81 99 PRO A O 1
ATOM 744 N N . ASP A 1 100 ? -18.578 -9.477 -9.758 1 96.75 100 ASP A N 1
ATOM 745 C CA . ASP A 1 100 ? -18.562 -10.781 -10.414 1 96.75 100 ASP A CA 1
ATOM 746 C C . ASP A 1 100 ? -17.359 -10.898 -11.359 1 96.75 100 ASP A C 1
ATOM 748 O O . ASP A 1 100 ? -16.672 -11.922 -11.352 1 96.75 100 ASP A O 1
ATOM 752 N N . GLN A 1 101 ? -17.156 -9.867 -12.117 1 97.25 101 GLN A N 1
ATOM 753 C CA . GLN A 1 101 ? -16.016 -9.844 -13.023 1 97.25 101 GLN A CA 1
ATOM 754 C C . GLN A 1 101 ? -14.695 -9.805 -12.25 1 97.25 101 GLN A C 1
ATOM 756 O O . GLN A 1 101 ? -13.742 -10.508 -12.594 1 97.25 101 GLN A O 1
ATOM 761 N N . ALA A 1 102 ? -14.648 -8.977 -11.289 1 98.12 102 ALA A N 1
ATOM 762 C CA . ALA A 1 102 ? -13.445 -8.828 -10.477 1 98.12 102 ALA A CA 1
ATOM 763 C C . ALA A 1 102 ? -13.07 -10.141 -9.805 1 98.12 102 ALA A C 1
ATOM 765 O O . ALA A 1 102 ? -11.898 -10.508 -9.758 1 98.12 102 ALA A O 1
ATOM 766 N N . LEU A 1 103 ? -14.062 -10.82 -9.266 1 98.12 103 LEU A N 1
ATOM 767 C CA . LEU A 1 103 ? -13.828 -12.078 -8.57 1 98.12 103 LEU A CA 1
ATOM 768 C C . LEU A 1 103 ? -13.195 -13.109 -9.508 1 98.12 103 LEU A C 1
ATOM 770 O O . LEU A 1 103 ? -12.242 -13.797 -9.125 1 98.12 103 LEU A O 1
ATOM 774 N N . LEU A 1 104 ? -13.719 -13.242 -10.703 1 98.12 104 LEU A N 1
ATOM 775 C CA . LEU A 1 104 ? -13.203 -14.203 -11.672 1 98.12 104 LEU A CA 1
ATOM 776 C C . LEU A 1 104 ? -11.727 -13.945 -11.961 1 98.12 104 LEU A C 1
ATOM 778 O O . LEU A 1 104 ? -10.914 -14.875 -11.922 1 98.12 104 LEU A O 1
ATOM 782 N N . LEU A 1 105 ? -11.398 -12.727 -12.266 1 98.56 105 LEU A N 1
ATOM 783 C CA . LEU A 1 105 ? -10.016 -12.406 -12.609 1 98.56 105 LEU A CA 1
ATOM 784 C C . LEU A 1 105 ? -9.117 -12.508 -11.383 1 98.56 105 LEU A C 1
ATOM 786 O O . LEU A 1 105 ? -7.969 -12.938 -11.484 1 98.56 105 LEU A O 1
ATOM 790 N N . TYR A 1 106 ? -9.633 -12.148 -10.281 1 98.56 106 TYR A N 1
ATOM 791 C CA . TYR A 1 106 ? -8.906 -12.266 -9.023 1 98.56 106 TYR A CA 1
ATOM 792 C C . TYR A 1 106 ? -8.539 -13.719 -8.742 1 98.56 106 TYR A C 1
ATOM 794 O O . TYR A 1 106 ? -7.398 -14.016 -8.375 1 98.56 106 TYR A O 1
ATOM 802 N N . GLU A 1 107 ? -9.414 -14.57 -8.883 1 98.62 107 GLU A N 1
ATOM 803 C CA . GLU A 1 107 ? -9.164 -15.992 -8.68 1 98.62 107 GLU A CA 1
ATOM 804 C C . GLU A 1 107 ? -8.156 -16.531 -9.695 1 98.62 107 GLU A C 1
ATOM 806 O O . GLU A 1 107 ? -7.277 -17.312 -9.352 1 98.62 107 GLU A O 1
ATOM 811 N N . LYS A 1 108 ? -8.383 -16.141 -10.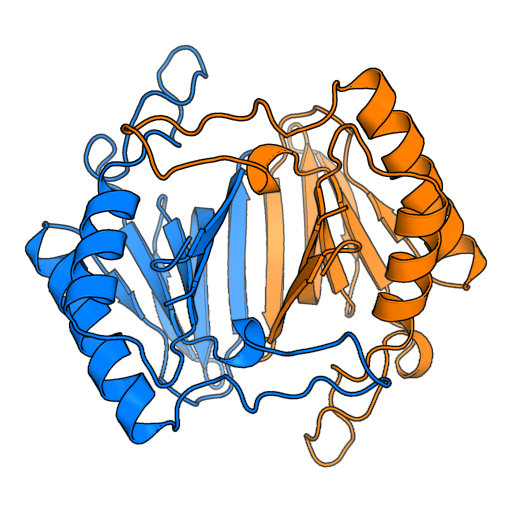914 1 98.69 108 LYS A N 1
ATOM 812 C CA . LYS A 1 108 ? -7.426 -16.531 -11.945 1 98.69 108 LYS A CA 1
ATOM 813 C C . LYS A 1 108 ? -6.012 -16.078 -11.594 1 98.69 108 LYS A C 1
ATOM 815 O O . LYS A 1 108 ? -5.051 -16.828 -11.758 1 98.69 108 LYS A O 1
ATOM 820 N N . TRP A 1 109 ? -5.914 -14.852 -11.133 1 98.25 109 TRP A N 1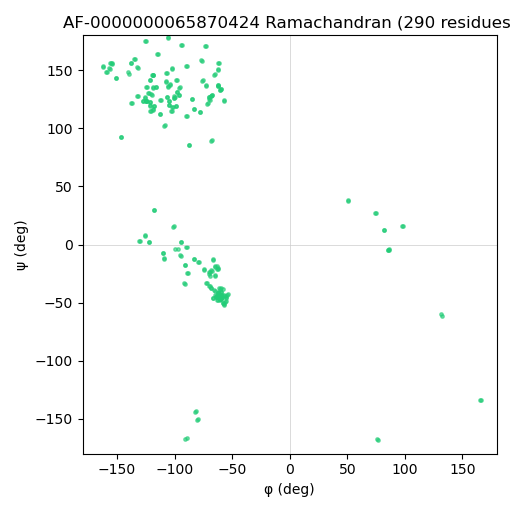
ATOM 821 C CA . TRP A 1 109 ? -4.637 -14.297 -10.688 1 98.25 109 TRP A CA 1
ATOM 822 C C . TRP A 1 109 ? -4.008 -15.18 -9.609 1 98.25 109 TRP A C 1
ATOM 824 O O . TRP A 1 109 ? -2.82 -15.5 -9.688 1 98.25 109 TRP A O 1
ATOM 834 N N . ASN A 1 110 ? -4.723 -15.555 -8.625 1 98.81 110 ASN A N 1
ATOM 835 C CA . ASN A 1 110 ? -4.238 -16.406 -7.543 1 98.81 110 ASN A CA 1
ATOM 836 C C . ASN A 1 110 ? -3.803 -17.781 -8.062 1 98.81 110 ASN A C 1
ATOM 838 O O . ASN A 1 110 ? -2.797 -18.328 -7.605 1 98.81 110 ASN A O 1
ATOM 842 N N . GLU A 1 111 ? -4.582 -18.312 -8.961 1 98.81 111 GLU A N 1
ATOM 843 C CA . GLU A 1 111 ? -4.242 -19.609 -9.562 1 98.81 111 GLU A CA 1
ATOM 844 C C . GLU A 1 111 ? -2.91 -19.531 -10.305 1 98.81 111 GLU A C 1
ATOM 846 O O . GLU A 1 111 ? -2.086 -20.438 -10.195 1 98.81 111 GLU A O 1
ATOM 851 N N . LEU A 1 112 ? -2.744 -18.484 -11.062 1 98.88 112 LEU A N 1
ATOM 852 C CA . LEU A 1 112 ? -1.511 -18.297 -11.82 1 98.88 112 LEU A CA 1
ATOM 853 C C . LEU A 1 112 ? -0.307 -18.234 -10.883 1 98.88 112 LEU A C 1
ATOM 855 O O . LEU A 1 112 ? 0.761 -18.766 -11.203 1 98.88 112 LEU A O 1
ATOM 859 N N . LEU A 1 113 ? -0.451 -17.562 -9.773 1 98.81 113 LEU A N 1
ATOM 860 C CA . LEU A 1 113 ? 0.615 -17.531 -8.773 1 98.81 113 LEU A CA 1
ATOM 861 C C . LEU A 1 113 ? 0.937 -18.922 -8.266 1 98.81 113 LEU A C 1
ATOM 863 O O . LEU A 1 113 ? 2.107 -19.297 -8.148 1 98.81 113 LEU A O 1
ATOM 867 N N . ARG A 1 114 ? -0.096 -19.688 -7.922 1 98.81 114 ARG A N 1
ATOM 868 C CA . ARG A 1 114 ? 0.096 -21.031 -7.418 1 98.81 114 ARG A CA 1
ATOM 869 C C . ARG A 1 114 ? 0.787 -21.922 -8.453 1 98.81 114 ARG A C 1
ATOM 871 O O . ARG A 1 114 ? 1.614 -22.766 -8.109 1 98.81 114 ARG A O 1
ATOM 878 N N . GLU A 1 115 ? 0.443 -21.734 -9.695 1 98.62 115 GLU A N 1
ATOM 879 C CA . GLU A 1 115 ? 1.049 -22.484 -10.789 1 98.62 115 GLU A CA 1
ATOM 880 C C . GLU A 1 115 ? 2.547 -22.219 -10.883 1 98.62 115 GLU A C 1
ATOM 882 O O . GLU A 1 115 ? 3.295 -23.031 -11.43 1 98.62 115 GLU A O 1
ATOM 887 N N . LYS A 1 116 ? 2.957 -21.156 -10.352 1 98.38 116 LYS A N 1
ATOM 888 C CA . LYS A 1 116 ? 4.371 -20.812 -10.391 1 98.38 116 LYS A CA 1
ATOM 889 C C . LYS A 1 116 ? 5.105 -21.375 -9.172 1 98.38 116 LYS A C 1
ATOM 891 O O . LYS A 1 116 ? 6.289 -21.078 -8.969 1 98.38 116 LYS A O 1
ATOM 896 N N . GLY A 1 117 ? 4.34 -22.016 -8.32 1 98.06 117 GLY A N 1
ATOM 897 C CA . GLY A 1 117 ? 4.945 -22.703 -7.188 1 98.06 117 GLY A CA 1
ATOM 898 C C . GLY A 1 117 ? 4.895 -21.891 -5.91 1 98.06 117 GLY A C 1
ATOM 899 O O . GLY A 1 117 ? 5.617 -22.188 -4.953 1 98.06 117 GLY A O 1
ATOM 900 N N . VAL A 1 118 ? 4.098 -20.906 -5.871 1 98.75 118 VAL A N 1
ATOM 901 C CA . VAL A 1 118 ? 4.008 -20.016 -4.711 1 98.75 118 VAL A CA 1
ATOM 902 C C . VAL A 1 118 ? 2.832 -20.438 -3.832 1 98.75 118 VAL A C 1
ATOM 904 O O . VAL A 1 118 ? 1.749 -20.734 -4.336 1 98.75 118 VAL A O 1
ATOM 907 N N . LYS A 1 119 ? 3.062 -20.562 -2.52 1 98.81 119 LYS A N 1
ATOM 908 C CA . LYS A 1 119 ? 1.941 -20.672 -1.59 1 98.81 119 LYS A CA 1
ATOM 909 C C . LYS A 1 119 ? 1.168 -19.359 -1.492 1 98.81 119 LYS A C 1
ATOM 911 O O . LYS A 1 119 ? 1.744 -18.328 -1.179 1 98.81 119 LYS A O 1
ATOM 916 N N . VAL A 1 120 ? -0.096 -19.484 -1.744 1 98.88 120 VAL A N 1
ATOM 917 C CA . VAL A 1 120 ? -0.939 -18.281 -1.751 1 98.88 120 VAL A CA 1
ATOM 918 C C . VAL A 1 120 ? -2.055 -18.438 -0.718 1 98.88 120 VAL A C 1
ATOM 920 O O . VAL A 1 120 ? -2.799 -19.422 -0.738 1 98.88 120 VAL A O 1
ATOM 923 N N . GLU A 1 121 ? -2.094 -17.578 0.214 1 98.88 121 GLU A N 1
ATOM 924 C CA . GLU A 1 121 ? -3.232 -17.422 1.115 1 98.88 121 GLU A CA 1
ATOM 925 C C . GLU A 1 121 ? -4.09 -16.219 0.722 1 98.88 121 GLU A C 1
ATOM 927 O O . GLU A 1 121 ? -3.596 -15.273 0.106 1 98.88 121 GLU A O 1
ATOM 932 N N . THR A 1 122 ? -5.348 -16.297 1.023 1 98.56 122 THR A N 1
ATOM 933 C CA . THR A 1 122 ? -6.27 -15.242 0.621 1 98.56 122 THR A CA 1
ATOM 934 C C . THR A 1 122 ? -7.191 -14.859 1.776 1 98.56 122 THR A C 1
ATOM 936 O O . THR A 1 122 ? -7.242 -15.555 2.793 1 98.56 122 THR A O 1
ATOM 939 N N . GLY A 1 123 ? -7.758 -13.695 1.695 1 96.44 123 GLY A N 1
ATOM 940 C CA . GLY A 1 123 ? -8.93 -13.383 2.498 1 96.44 123 GLY A CA 1
ATOM 941 C C . GLY A 1 123 ? -10.211 -13.945 1.927 1 96.44 123 GLY A C 1
ATOM 942 O O . GLY A 1 123 ? -10.227 -15.062 1.399 1 96.44 123 GLY A O 1
ATOM 943 N N . ILE A 1 124 ? -11.273 -13.234 2.199 1 96.19 124 ILE A N 1
ATOM 944 C CA . ILE A 1 124 ? -12.57 -13.57 1.63 1 96.19 124 ILE A CA 1
ATOM 945 C C . ILE A 1 124 ? -13.07 -12.422 0.754 1 96.19 124 ILE A C 1
ATOM 947 O O . ILE A 1 124 ? -13.281 -11.312 1.242 1 96.19 124 ILE A O 1
ATOM 951 N N . PHE A 1 125 ? -13.273 -12.719 -0.579 1 95.75 125 PHE A N 1
ATOM 952 C CA . PHE A 1 125 ? -13.648 -11.703 -1.552 1 95.75 125 PHE A CA 1
ATOM 953 C C . PHE A 1 125 ? -14.938 -11.008 -1.128 1 95.75 125 PHE A C 1
ATOM 955 O O . PHE A 1 125 ? -15.945 -11.656 -0.852 1 95.75 125 PHE A O 1
ATOM 962 N N . GLY A 1 126 ? -14.859 -9.656 -1.01 1 90 126 GLY A N 1
ATOM 963 C CA . GLY A 1 126 ? -16.047 -8.859 -0.746 1 90 126 GLY A CA 1
ATOM 964 C C . GLY A 1 126 ? -16.375 -8.734 0.732 1 90 126 GLY A C 1
ATOM 965 O O . GLY A 1 126 ? -17.281 -7.992 1.118 1 90 126 GLY A O 1
ATOM 966 N N . ALA A 1 127 ? -15.648 -9.391 1.585 1 92.12 127 ALA A N 1
ATOM 967 C CA . ALA A 1 127 ? -15.922 -9.383 3.02 1 92.12 127 ALA A CA 1
ATOM 968 C C . ALA A 1 127 ? -15.18 -8.242 3.709 1 92.12 127 ALA A C 1
ATOM 970 O O . ALA A 1 127 ? -14.164 -7.758 3.209 1 92.12 127 ALA A O 1
ATOM 971 N N . MET A 1 128 ? -15.773 -7.801 4.852 1 92.94 128 MET A N 1
ATOM 972 C CA . MET A 1 128 ? -15.016 -6.938 5.758 1 92.94 128 MET A CA 1
ATOM 973 C C . MET A 1 128 ? -13.875 -7.703 6.41 1 92.94 128 MET A C 1
ATOM 975 O O . MET A 1 128 ? -14.094 -8.766 7.004 1 92.94 128 MET A O 1
ATOM 979 N N . MET A 1 129 ? -12.672 -7.125 6.293 1 96.75 129 MET A N 1
ATOM 980 C CA . MET A 1 129 ? -11.469 -7.82 6.758 1 96.75 129 MET A CA 1
ATOM 981 C C . MET A 1 129 ? -10.516 -6.852 7.441 1 96.75 129 MET A C 1
ATOM 983 O O . MET A 1 129 ? -10.453 -5.676 7.086 1 96.75 129 MET A O 1
ATOM 987 N N . ASP A 1 130 ? -9.828 -7.395 8.391 1 98.38 130 ASP A N 1
ATOM 988 C CA . ASP A 1 130 ? -8.656 -6.723 8.938 1 98.38 130 ASP A CA 1
ATOM 989 C C . ASP A 1 130 ? -7.367 -7.383 8.445 1 98.38 130 ASP A C 1
ATOM 991 O O . ASP A 1 130 ? -7.164 -8.586 8.648 1 98.38 130 ASP A O 1
ATOM 995 N N . VAL A 1 131 ? -6.578 -6.645 7.789 1 98.75 131 VAL A N 1
ATOM 996 C CA . VAL A 1 131 ? -5.309 -7.148 7.277 1 98.75 131 VAL A CA 1
ATOM 997 C C . VAL A 1 131 ? -4.164 -6.656 8.164 1 98.75 131 VAL A C 1
ATOM 999 O O . VAL A 1 131 ? -3.936 -5.453 8.281 1 98.75 131 VAL A O 1
ATOM 1002 N N . GLN A 1 132 ? -3.502 -7.555 8.82 1 98.75 132 GLN A N 1
ATOM 1003 C CA . GLN A 1 132 ? -2.334 -7.234 9.633 1 98.75 132 GLN A CA 1
ATOM 1004 C C . GLN A 1 132 ? -1.045 -7.648 8.93 1 98.75 132 GLN A C 1
ATOM 1006 O O . GLN A 1 132 ? -0.98 -8.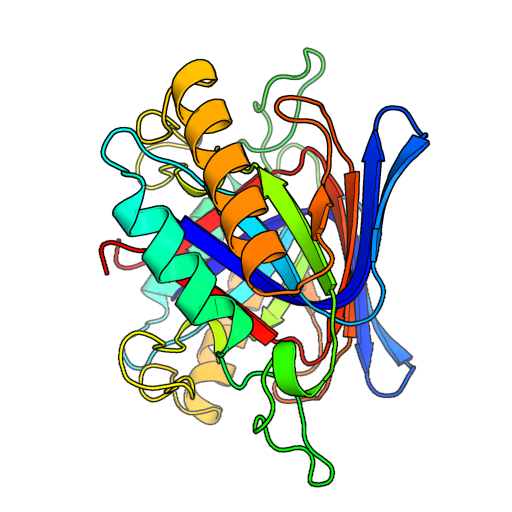711 8.312 1 98.75 132 GLN A O 1
ATOM 1011 N N . LEU A 1 133 ? -0.064 -6.773 9.016 1 98.81 133 LEU A N 1
ATOM 1012 C CA . LEU A 1 133 ? 1.208 -7.125 8.391 1 98.81 133 LEU A CA 1
ATOM 1013 C C . LEU A 1 133 ? 2.359 -6.363 9.039 1 98.81 133 LEU A C 1
ATOM 1015 O O . LEU A 1 133 ? 2.143 -5.344 9.695 1 98.81 133 LEU A O 1
ATOM 1019 N N . THR A 1 134 ? 3.516 -6.922 8.922 1 98.75 134 THR A N 1
ATOM 1020 C CA . THR A 1 134 ? 4.766 -6.211 9.164 1 98.75 134 THR A CA 1
ATOM 1021 C C . THR A 1 134 ? 5.508 -5.965 7.855 1 98.75 134 THR A C 1
ATOM 1023 O O . THR A 1 134 ? 6.082 -6.887 7.273 1 98.75 134 THR A O 1
ATOM 1026 N N . ASN A 1 135 ? 5.434 -4.734 7.348 1 98.75 135 ASN A N 1
ATOM 1027 C CA . ASN A 1 135 ? 6.16 -4.281 6.164 1 98.75 135 ASN A CA 1
ATOM 1028 C C . ASN A 1 135 ? 7.625 -3.986 6.484 1 98.75 135 ASN A C 1
ATOM 1030 O O . ASN A 1 135 ? 7.926 -3.033 7.203 1 98.75 135 ASN A O 1
ATOM 1034 N N . SER A 1 136 ? 8.508 -4.777 5.91 1 97.12 136 SER A N 1
ATOM 1035 C CA . SER A 1 136 ? 9.914 -4.727 6.297 1 97.12 136 SER A CA 1
ATOM 1036 C C . SER A 1 136 ? 10.734 -3.93 5.289 1 97.12 136 SER A C 1
ATOM 1038 O O . SER A 1 136 ? 10.672 -4.188 4.086 1 97.12 136 SER A O 1
ATOM 1040 N N . GLY A 1 137 ? 11.469 -2.975 5.855 1 92.69 137 GLY A N 1
ATOM 1041 C CA . GLY A 1 137 ? 12.305 -2.148 4.996 1 92.69 137 GLY A CA 1
ATOM 1042 C C . GLY A 1 137 ? 12.148 -0.664 5.266 1 92.69 137 GLY A C 1
ATOM 1043 O O . GLY A 1 137 ? 13.109 0.008 5.641 1 92.69 137 GLY A O 1
ATOM 1044 N N . PRO A 1 138 ? 10.688 -0.092 5.07 1 97.31 138 PRO A N 1
ATOM 1045 C CA . PRO A 1 138 ? 9.711 -0.9 4.34 1 97.31 138 PRO A CA 1
ATOM 1046 C C . PRO A 1 138 ? 9.93 -0.87 2.83 1 97.31 138 PRO A C 1
ATOM 1048 O O . PRO A 1 138 ? 10.609 0.027 2.318 1 97.31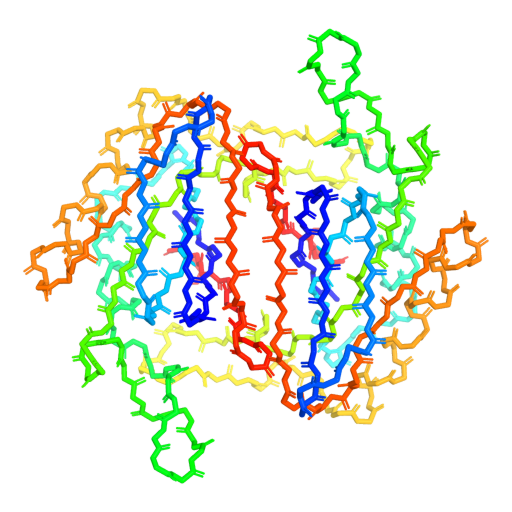 138 PRO A O 1
ATOM 1051 N N . VAL A 1 139 ? 9.43 -1.872 2.1 1 98.19 139 VAL A N 1
ATOM 1052 C CA . VAL A 1 139 ? 9.406 -1.942 0.642 1 98.19 139 VAL A CA 1
ATOM 1053 C C . VAL A 1 139 ? 7.969 -2.064 0.147 1 98.19 139 VAL A C 1
ATOM 1055 O O . VAL A 1 139 ? 7.285 -3.045 0.448 1 98.19 139 VAL A O 1
ATOM 1058 N N . THR A 1 140 ? 7.484 -1.08 -0.551 1 98.75 140 THR A N 1
ATOM 1059 C CA . THR A 1 140 ? 6.164 -1.065 -1.164 1 98.75 140 THR A CA 1
ATOM 1060 C C . THR A 1 140 ? 6.246 -0.614 -2.619 1 98.75 140 THR A C 1
ATOM 1062 O O . THR A 1 140 ? 6.855 0.415 -2.922 1 98.75 140 THR A O 1
ATOM 1065 N N . LEU A 1 141 ? 5.695 -1.353 -3.51 1 98.56 141 LEU A N 1
ATOM 1066 C CA . LEU A 1 141 ? 5.637 -1.027 -4.93 1 98.56 141 LEU A CA 1
ATOM 1067 C C . LEU A 1 141 ? 4.191 -0.907 -5.398 1 98.56 141 LEU A C 1
ATOM 1069 O O . LEU A 1 141 ? 3.303 -1.579 -4.867 1 98.56 141 LEU A O 1
ATOM 1073 N N . ILE A 1 142 ? 3.971 -0.026 -6.316 1 98.44 142 ILE A N 1
ATOM 1074 C CA . ILE A 1 142 ? 2.723 0.057 -7.07 1 98.44 142 ILE A CA 1
ATOM 1075 C C . ILE A 1 142 ? 2.934 -0.485 -8.484 1 98.44 142 ILE A C 1
ATOM 1077 O O . ILE A 1 142 ? 3.844 -0.049 -9.188 1 98.44 142 ILE A O 1
ATOM 1081 N N . MET A 1 143 ? 2.146 -1.458 -8.828 1 97.88 143 MET A N 1
ATOM 1082 C CA . MET A 1 143 ? 2.262 -2.061 -10.148 1 97.88 143 MET A CA 1
ATOM 1083 C C . MET A 1 143 ? 0.949 -1.946 -10.914 1 97.88 143 MET A C 1
ATOM 1085 O O . MET A 1 143 ? -0.129 -2.062 -10.328 1 97.88 143 MET A O 1
ATOM 1089 N N . ASP A 1 144 ? 1.021 -1.708 -12.133 1 96.38 144 ASP A N 1
ATOM 1090 C CA . ASP A 1 144 ? -0.114 -1.569 -13.039 1 96.38 144 ASP A CA 1
ATOM 1091 C C . ASP A 1 144 ? 0.153 -2.283 -14.367 1 96.38 144 ASP A C 1
ATOM 1093 O O . ASP A 1 144 ? 1.117 -1.965 -15.062 1 96.38 144 ASP A O 1
ATOM 1097 N N . SER A 1 145 ? -0.685 -3.207 -14.703 1 94.75 145 SER A N 1
ATOM 1098 C CA . SER A 1 145 ? -0.466 -4.012 -15.898 1 94.75 145 SER A CA 1
ATOM 1099 C C . SER A 1 145 ? -0.53 -3.154 -17.156 1 94.75 145 SER A C 1
ATOM 1101 O O . SER A 1 145 ? -0.067 -3.57 -18.219 1 94.75 145 SER A O 1
ATOM 1103 N N . LYS A 1 146 ? -1.128 -1.948 -17.141 1 88.19 146 LYS A N 1
ATOM 1104 C CA . LYS A 1 146 ? -1.265 -1.077 -18.297 1 88.19 146 LYS A CA 1
ATOM 1105 C C . LYS A 1 146 ? -0.134 -0.054 -18.359 1 88.19 146 LYS A C 1
ATOM 1107 O O . LYS A 1 146 ? -0.008 0.685 -19.344 1 88.19 146 LYS A O 1
ATOM 1112 N N . GLN A 1 147 ? 0.637 0.019 -17.297 1 78.5 147 GLN A N 1
ATOM 1113 C CA . GLN A 1 147 ? 1.705 1.011 -17.234 1 78.5 147 GLN A CA 1
ATOM 1114 C C . GLN A 1 147 ? 3.047 0.354 -16.922 1 78.5 147 GLN A C 1
ATOM 1116 O O . GLN A 1 147 ? 3.092 -0.722 -16.312 1 78.5 147 GLN A O 1
ATOM 1121 N N . MET B 1 1 ? 4.273 13.953 -6.031 1 97.94 1 MET B N 1
ATOM 1122 C CA . MET B 1 1 ? 4.27 13.188 -4.789 1 97.94 1 MET B CA 1
ATOM 1123 C C . MET B 1 1 ? 3.254 12.047 -4.855 1 97.94 1 MET B C 1
ATOM 1125 O O . MET B 1 1 ? 2.16 12.219 -5.402 1 97.94 1 MET B O 1
ATOM 1129 N N . LYS B 1 2 ? 3.678 10.875 -4.457 1 98.19 2 LYS B N 1
ATOM 1130 C CA . LYS B 1 2 ? 2.83 9.688 -4.5 1 98.19 2 LYS B CA 1
ATOM 1131 C C . LYS B 1 2 ? 2.625 9.109 -3.104 1 98.19 2 LYS B C 1
ATOM 1133 O O . LYS B 1 2 ? 3.568 9.031 -2.312 1 98.19 2 LYS B O 1
ATOM 1138 N N . LEU B 1 3 ? 1.367 8.781 -2.818 1 98.75 3 LEU B N 1
ATOM 1139 C CA . LEU B 1 3 ? 1.028 8.227 -1.513 1 98.75 3 LEU B CA 1
ATOM 1140 C C . LEU B 1 3 ? 0.323 6.879 -1.66 1 98.75 3 LEU B C 1
ATOM 1142 O O . LEU B 1 3 ? -0.494 6.699 -2.564 1 98.75 3 LEU B O 1
ATOM 1146 N N . VAL B 1 4 ? 0.687 5.949 -0.896 1 98.81 4 VAL B N 1
ATOM 1147 C CA . VAL B 1 4 ? -0.203 4.848 -0.547 1 98.81 4 VAL B CA 1
ATOM 1148 C C . VAL B 1 4 ? -0.827 5.102 0.823 1 98.81 4 VAL B C 1
ATOM 1150 O O . VAL B 1 4 ? -0.116 5.219 1.823 1 98.81 4 VAL B O 1
ATOM 1153 N N . VAL B 1 5 ? -2.096 5.191 0.823 1 98.75 5 VAL B N 1
ATOM 1154 C CA . VAL B 1 5 ? -2.871 5.547 2.006 1 98.75 5 VAL B CA 1
ATOM 1155 C C . VAL B 1 5 ? -3.697 4.348 2.465 1 98.75 5 VAL B C 1
ATOM 1157 O O . VAL B 1 5 ? -4.512 3.822 1.705 1 98.75 5 VAL B O 1
ATOM 1160 N N . GLN B 1 6 ? -3.525 3.959 3.734 1 98.81 6 GLN B N 1
ATOM 1161 C CA . GLN B 1 6 ? -4.27 2.826 4.277 1 98.81 6 GLN B CA 1
ATOM 1162 C C . GLN B 1 6 ? -5.02 3.219 5.547 1 98.81 6 GLN B C 1
ATOM 1164 O O . GLN B 1 6 ? -4.434 3.789 6.469 1 98.81 6 GLN B O 1
ATOM 1169 N N . ARG B 1 7 ? -6.281 2.969 5.574 1 98.81 7 ARG B N 1
ATOM 1170 C CA . ARG B 1 7 ? -7.07 3.145 6.789 1 98.81 7 ARG B CA 1
ATOM 1171 C C . ARG B 1 7 ? -6.715 2.086 7.828 1 98.81 7 ARG B C 1
ATOM 1173 O O . ARG B 1 7 ? -6.809 0.887 7.559 1 98.81 7 ARG B O 1
ATOM 1180 N N . VAL B 1 8 ? -6.367 2.553 9.07 1 98.81 8 VAL B N 1
ATOM 1181 C CA . VAL B 1 8 ? -5.844 1.585 10.031 1 98.81 8 VAL B CA 1
ATOM 1182 C C . VAL B 1 8 ? -6.551 1.755 11.375 1 98.81 8 VAL B C 1
ATOM 1184 O O . VAL B 1 8 ? -7.008 2.852 11.703 1 98.81 8 VAL B O 1
ATOM 1187 N N . THR B 1 9 ? -6.625 0.687 12.109 1 98.5 9 THR B N 1
ATOM 1188 C CA . THR B 1 9 ? -7.059 0.762 13.5 1 98.5 9 THR B CA 1
ATOM 1189 C C . THR B 1 9 ? -5.875 1.009 14.43 1 98.5 9 THR B C 1
ATOM 1191 O O . THR B 1 9 ? -6.047 1.489 15.555 1 98.5 9 THR B O 1
ATOM 1194 N N . ASP B 1 10 ? -4.758 0.645 14.008 1 98.81 10 ASP B N 1
ATOM 1195 C CA . ASP B 1 10 ? -3.482 0.897 14.672 1 98.81 10 ASP B CA 1
ATOM 1196 C C . ASP B 1 10 ? -2.314 0.724 13.703 1 98.81 10 ASP B C 1
ATOM 1198 O O . ASP B 1 10 ? -2.426 -0.003 12.719 1 98.81 10 ASP B O 1
ATOM 1202 N N . ALA B 1 11 ? -1.21 1.4 13.953 1 98.81 11 ALA B N 1
ATOM 1203 C CA . ALA B 1 11 ? 0.022 1.272 13.18 1 98.81 11 ALA B CA 1
ATOM 1204 C C . ALA B 1 11 ? 1.233 1.708 14 1 98.81 11 ALA B C 1
ATOM 1206 O O . ALA B 1 11 ? 1.115 2.547 14.891 1 98.81 11 ALA B O 1
ATOM 1207 N N . SER B 1 12 ? 2.334 1.151 13.695 1 98.88 12 SER B N 1
ATOM 1208 C CA . SER B 1 12 ? 3.566 1.532 14.383 1 98.88 12 SER B CA 1
ATOM 1209 C C . SER B 1 12 ? 4.789 1.261 13.508 1 98.88 12 SER B C 1
ATOM 1211 O O . SER B 1 12 ? 4.73 0.448 12.586 1 98.88 12 SER B O 1
ATOM 1213 N N . VAL B 1 13 ? 5.797 1.953 13.773 1 98.75 13 VAL B N 1
ATOM 1214 C CA . VAL B 1 13 ? 7.086 1.767 13.117 1 98.75 13 VAL B CA 1
ATOM 1215 C C . VAL B 1 13 ? 8.164 1.485 14.164 1 98.75 13 VAL B C 1
ATOM 1217 O O . VAL B 1 13 ? 8.234 2.17 15.188 1 98.75 13 VAL B O 1
ATOM 1220 N N . THR B 1 14 ? 8.891 0.477 13.906 1 98.38 14 THR B N 1
ATOM 1221 C CA . THR B 1 14 ? 10.008 0.122 14.781 1 98.38 14 THR B CA 1
ATOM 1222 C C . THR B 1 14 ? 11.328 0.233 14.031 1 98.38 14 THR B C 1
ATOM 1224 O O . THR B 1 14 ? 11.43 -0.158 12.867 1 98.38 14 THR B O 1
ATOM 1227 N N . VAL B 1 15 ? 12.281 0.798 14.656 1 96.5 15 VAL B N 1
ATOM 1228 C CA . VAL B 1 15 ? 13.648 0.925 14.172 1 96.5 15 VAL B CA 1
ATOM 1229 C C . VAL B 1 15 ? 14.609 0.329 15.203 1 96.5 15 VAL B C 1
ATOM 1231 O O . VAL B 1 15 ? 14.641 0.756 16.359 1 96.5 15 VAL B O 1
ATOM 1234 N N . ASP B 1 16 ? 15.391 -0.623 14.773 1 93.19 16 ASP B N 1
ATOM 1235 C CA . ASP B 1 16 ? 16.344 -1.287 15.656 1 93.19 16 ASP B CA 1
ATOM 1236 C C . ASP B 1 16 ? 15.664 -1.758 16.938 1 93.19 16 ASP B C 1
ATOM 1238 O O . ASP B 1 16 ? 16.156 -1.508 18.031 1 93.19 16 ASP B O 1
ATOM 1242 N N . GLY B 1 17 ? 14.508 -2.197 16.75 1 93 17 GLY B N 1
ATOM 1243 C CA . GLY B 1 17 ? 13.781 -2.805 17.859 1 93 17 GLY B CA 1
ATOM 1244 C C . GLY B 1 17 ? 13.047 -1.793 18.719 1 93 17 GLY B C 1
ATOM 1245 O O . GLY B 1 17 ? 12.312 -2.168 19.641 1 93 17 GLY B O 1
ATOM 1246 N N . ALA B 1 18 ? 13.203 -0.506 18.469 1 96.81 18 ALA B N 1
ATOM 1247 C CA . ALA B 1 18 ? 12.547 0.543 19.234 1 96.81 18 ALA B CA 1
ATOM 1248 C C . ALA B 1 18 ? 11.43 1.196 18.438 1 96.81 18 ALA B C 1
ATOM 1250 O O . ALA B 1 18 ? 11.578 1.445 17.234 1 96.81 18 ALA B O 1
ATOM 1251 N N . VAL B 1 19 ? 10.352 1.46 19.141 1 97.88 19 VAL B N 1
ATOM 1252 C CA . VAL B 1 19 ? 9.234 2.105 18.469 1 97.88 19 VAL B CA 1
ATOM 1253 C C . VAL B 1 19 ? 9.578 3.562 18.156 1 97.88 19 VAL B C 1
ATOM 1255 O O . VAL B 1 19 ? 9.875 4.34 19.078 1 97.88 19 VAL B O 1
ATOM 1258 N N . ALA B 1 20 ? 9.547 3.949 16.953 1 98.06 20 ALA B N 1
ATOM 1259 C CA . ALA B 1 20 ? 9.805 5.324 16.516 1 98.06 20 ALA B CA 1
ATOM 1260 C C . ALA B 1 20 ? 8.516 6.129 16.469 1 98.06 20 ALA B C 1
ATOM 1262 O O . ALA B 1 20 ? 8.516 7.34 16.703 1 98.06 20 ALA B O 1
ATOM 1263 N N . GLY B 1 21 ? 7.43 5.5 16.125 1 98.56 21 GLY B N 1
ATOM 1264 C CA . GLY B 1 21 ? 6.113 6.113 16.047 1 98.56 21 GLY B CA 1
ATOM 1265 C C . GLY B 1 21 ? 4.98 5.105 16.125 1 98.56 21 GLY B C 1
ATOM 1266 O O . GLY B 1 21 ? 5.141 3.949 15.719 1 98.56 21 GLY B O 1
ATOM 1267 N N . ARG B 1 22 ? 3.932 5.547 16.672 1 98.75 22 ARG B N 1
ATOM 1268 C CA . ARG B 1 22 ? 2.752 4.699 16.812 1 98.75 22 ARG B CA 1
ATOM 1269 C C . ARG B 1 22 ? 1.475 5.531 16.797 1 98.75 22 ARG B C 1
ATOM 1271 O O . ARG B 1 22 ? 1.43 6.621 17.375 1 98.75 22 ARG B O 1
ATOM 1278 N N . ILE B 1 23 ? 0.46 4.984 16.203 1 98.88 23 ILE B N 1
ATOM 1279 C CA . ILE B 1 23 ? -0.826 5.672 16.203 1 98.88 23 ILE B CA 1
ATOM 1280 C C . ILE B 1 23 ? -1.946 4.664 16.469 1 98.88 23 ILE B C 1
ATOM 1282 O O . ILE B 1 23 ? -1.763 3.461 16.281 1 98.88 23 ILE B O 1
ATOM 1286 N N . GLY B 1 24 ? -3.031 5.191 16.969 1 98.69 24 GLY B N 1
ATOM 1287 C CA . GLY B 1 24 ? -4.285 4.457 16.938 1 98.69 24 GLY B CA 1
ATOM 1288 C C . GLY B 1 24 ? -5.008 4.555 15.609 1 98.69 24 GLY B C 1
ATOM 1289 O O . GLY B 1 24 ? -4.379 4.527 14.555 1 98.69 24 GLY B O 1
ATOM 1290 N N . PRO B 1 25 ? -6.391 4.625 15.672 1 98.81 25 PRO B N 1
ATOM 1291 C CA . PRO B 1 25 ? -7.148 4.676 14.422 1 98.81 25 PRO B CA 1
ATOM 1292 C C . PRO B 1 25 ? -6.797 5.891 13.562 1 98.81 25 PRO B C 1
ATOM 1294 O O . PRO B 1 25 ? -6.613 6.992 14.094 1 98.81 25 PRO B O 1
ATOM 1297 N N . GLY B 1 26 ? -6.586 5.703 12.383 1 98.81 26 GLY B N 1
ATOM 1298 C CA . GLY B 1 26 ? -6.262 6.777 11.461 1 98.81 26 GLY B CA 1
ATOM 1299 C C . GLY B 1 26 ? -5.727 6.281 10.133 1 98.81 26 GLY B C 1
ATOM 1300 O O . GLY B 1 26 ? -6.32 5.398 9.508 1 98.81 26 GLY B O 1
ATOM 1301 N N . ILE B 1 27 ? -4.617 6.906 9.656 1 98.94 27 ILE B N 1
ATOM 1302 C CA . ILE B 1 27 ? -4.094 6.617 8.32 1 98.94 27 ILE B CA 1
ATOM 1303 C C . ILE B 1 27 ? -2.609 6.273 8.414 1 98.94 27 ILE B C 1
ATOM 1305 O O . ILE B 1 27 ? -1.839 6.992 9.055 1 98.94 27 ILE B O 1
ATOM 1309 N N . MET B 1 28 ? -2.26 5.145 7.941 1 98.94 28 MET B N 1
ATOM 1310 C CA . MET B 1 28 ? -0.869 4.891 7.574 1 98.94 28 MET B CA 1
ATOM 1311 C C . MET B 1 28 ? -0.569 5.418 6.176 1 98.94 28 MET B C 1
ATOM 1313 O O . MET B 1 28 ? -1.193 4.992 5.199 1 98.94 28 MET B O 1
ATOM 1317 N N . ALA B 1 29 ? 0.314 6.383 6.051 1 98.94 29 ALA B N 1
ATOM 1318 C CA . ALA B 1 29 ? 0.67 6.977 4.766 1 98.94 29 ALA B CA 1
ATOM 1319 C C . ALA B 1 29 ? 2.109 6.641 4.387 1 98.94 29 ALA B C 1
ATOM 1321 O O . ALA B 1 29 ? 3.049 7.023 5.086 1 98.94 29 ALA B O 1
ATOM 1322 N N . LEU B 1 30 ? 2.297 5.867 3.369 1 98.81 30 LEU B N 1
ATOM 1323 C CA . LEU B 1 30 ? 3.596 5.723 2.721 1 98.81 30 LEU B CA 1
ATOM 1324 C C . LEU B 1 30 ? 3.812 6.82 1.688 1 98.81 30 LEU B C 1
ATOM 1326 O O . LEU B 1 30 ? 2.998 6.996 0.779 1 98.81 30 LEU B O 1
ATOM 1330 N N . VAL B 1 31 ? 4.883 7.523 1.815 1 98.75 31 VAL B N 1
ATOM 1331 C CA . VAL B 1 31 ? 5.039 8.781 1.1 1 98.75 31 VAL B CA 1
ATOM 1332 C C . VAL B 1 31 ? 6.234 8.703 0.154 1 98.75 31 VAL B C 1
ATOM 1334 O O . VAL B 1 31 ? 7.375 8.562 0.599 1 98.75 31 VAL B O 1
ATOM 1337 N N . GLY B 1 32 ? 5.957 8.805 -1.136 1 98.5 32 GLY B N 1
ATOM 1338 C CA . GLY B 1 32 ? 6.992 8.891 -2.154 1 98.5 32 GLY B CA 1
ATOM 1339 C C . GLY B 1 32 ? 7.148 10.281 -2.732 1 98.5 32 GLY B C 1
ATOM 1340 O O . GLY B 1 32 ? 6.152 10.961 -3.002 1 98.5 32 GLY B O 1
ATOM 1341 N N . VAL B 1 33 ? 8.398 10.711 -2.883 1 98.56 33 VAL B N 1
ATOM 1342 C CA . VAL B 1 33 ? 8.711 12.023 -3.436 1 98.56 33 VAL B CA 1
ATOM 1343 C C . VAL B 1 33 ? 9.555 11.867 -4.695 1 98.56 33 VAL B C 1
ATOM 1345 O O . VAL B 1 33 ? 10.531 11.117 -4.707 1 98.56 33 VAL B O 1
ATOM 1348 N N . THR B 1 34 ? 9.164 12.508 -5.793 1 98.25 34 THR B N 1
ATOM 1349 C CA . THR B 1 34 ? 9.969 12.516 -7.012 1 98.25 34 THR B CA 1
ATOM 1350 C C . THR B 1 34 ? 10.641 13.875 -7.211 1 98.25 34 THR B C 1
ATOM 1352 O O . THR B 1 34 ? 10.406 14.805 -6.441 1 98.25 34 THR B O 1
ATOM 1355 N N . HIS B 1 35 ? 11.422 14.062 -8.234 1 97.12 35 HIS B N 1
ATOM 1356 C CA . HIS B 1 35 ? 12.312 15.203 -8.445 1 97.12 35 HIS B CA 1
ATOM 1357 C C . HIS B 1 35 ? 11.523 16.469 -8.734 1 97.12 35 HIS B C 1
ATOM 1359 O O . HIS B 1 35 ? 11.977 17.578 -8.438 1 97.12 35 HIS B O 1
ATOM 1365 N N . GLU B 1 36 ? 10.414 16.344 -9.219 1 96.88 36 GLU B N 1
ATOM 1366 C CA . GLU B 1 36 ? 9.664 17.5 -9.695 1 96.88 36 GLU B CA 1
ATOM 1367 C C . GLU B 1 36 ? 8.633 17.953 -8.664 1 96.88 36 GLU B C 1
ATOM 1369 O O . GLU B 1 36 ? 7.961 18.969 -8.852 1 96.88 36 GLU B O 1
ATOM 1374 N N . ASP B 1 37 ? 8.516 17.25 -7.629 1 98.12 37 ASP B N 1
ATOM 1375 C CA . ASP B 1 37 ? 7.504 17.594 -6.629 1 98.12 37 ASP B CA 1
ATOM 1376 C C . ASP B 1 37 ? 7.805 18.938 -5.98 1 98.12 37 ASP B C 1
ATOM 1378 O O . ASP B 1 37 ? 8.969 19.281 -5.75 1 98.12 37 ASP B O 1
ATOM 1382 N N . THR B 1 38 ? 6.809 19.672 -5.629 1 97.81 38 THR B N 1
ATOM 1383 C CA . THR B 1 38 ? 6.91 20.969 -4.996 1 97.81 38 THR B CA 1
ATOM 1384 C C . THR B 1 38 ? 6.117 21.016 -3.691 1 97.81 38 THR B C 1
ATOM 1386 O O . THR B 1 38 ? 5.41 20.047 -3.363 1 97.81 38 THR B O 1
ATOM 1389 N N . GLU B 1 39 ? 6.242 22.109 -3.033 1 98.06 39 GLU B N 1
ATOM 1390 C CA . GLU B 1 39 ? 5.457 22.297 -1.816 1 98.06 39 GLU B CA 1
ATOM 1391 C C . GLU B 1 39 ? 3.967 22.359 -2.125 1 98.06 39 GLU B C 1
ATOM 1393 O O . GLU B 1 39 ? 3.135 22.016 -1.285 1 98.06 39 GLU B O 1
ATOM 1398 N N . GLU B 1 40 ? 3.658 22.797 -3.342 1 98.12 40 GLU B N 1
ATOM 1399 C CA . GLU B 1 40 ? 2.258 22.828 -3.75 1 98.12 40 GLU B CA 1
ATOM 1400 C C . GLU B 1 40 ? 1.679 21.406 -3.834 1 98.12 40 GLU B C 1
ATOM 1402 O O . GLU B 1 40 ? 0.52 21.188 -3.48 1 98.12 40 GLU B O 1
ATOM 1407 N N . ASP B 1 41 ? 2.482 20.484 -4.34 1 98.19 41 ASP B N 1
ATOM 1408 C CA . ASP B 1 41 ? 2.064 19.078 -4.371 1 98.19 41 ASP B CA 1
ATOM 1409 C C . ASP B 1 41 ? 1.783 18.562 -2.963 1 98.19 41 ASP B C 1
ATOM 1411 O O . ASP B 1 41 ? 0.764 17.906 -2.729 1 98.19 41 ASP B O 1
ATOM 1415 N N . ALA B 1 42 ? 2.699 18.891 -2.045 1 98.44 42 ALA B N 1
ATOM 1416 C CA . ALA B 1 42 ? 2.561 18.469 -0.654 1 98.44 42 ALA B CA 1
ATOM 1417 C C . ALA B 1 42 ? 1.306 19.062 -0.021 1 98.44 42 ALA B C 1
ATOM 1419 O O . ALA B 1 42 ? 0.556 18.359 0.662 1 98.44 42 ALA B O 1
ATOM 1420 N N . ALA B 1 43 ? 1.113 20.328 -0.256 1 98.38 43 ALA B N 1
ATOM 1421 C CA . ALA B 1 43 ? -0.044 21.016 0.31 1 98.38 43 ALA B CA 1
ATOM 1422 C C . ALA B 1 43 ? -1.347 20.422 -0.216 1 98.38 43 ALA B C 1
ATOM 1424 O O . ALA B 1 43 ? -2.299 20.234 0.544 1 98.38 43 ALA B O 1
ATOM 1425 N N . TYR B 1 44 ? -1.373 20.203 -1.499 1 98 44 TYR B N 1
ATOM 1426 C CA . TYR B 1 44 ? -2.555 19.625 -2.129 1 98 44 TYR B CA 1
ATOM 1427 C C . TYR B 1 44 ? -2.902 18.281 -1.506 1 98 44 TYR B C 1
ATOM 1429 O O . TYR B 1 44 ? -4.043 18.047 -1.091 1 98 44 TYR B O 1
ATOM 1437 N N . LEU B 1 45 ? -1.962 17.406 -1.417 1 98.25 45 LEU B N 1
ATOM 1438 C CA . LEU B 1 45 ? -2.215 16.062 -0.912 1 98.25 45 LEU B CA 1
ATOM 1439 C C . LEU B 1 45 ? -2.541 16.094 0.578 1 98.25 45 LEU B C 1
ATOM 1441 O O . LEU B 1 45 ? -3.346 15.289 1.06 1 98.25 45 LEU B O 1
ATOM 1445 N N . ALA B 1 46 ? -1.858 16.984 1.334 1 98.5 46 ALA B N 1
ATOM 1446 C CA . ALA B 1 46 ? -2.166 17.109 2.756 1 98.5 46 ALA B CA 1
ATOM 1447 C C . ALA B 1 46 ? -3.625 17.5 2.967 1 98.5 46 ALA B C 1
ATOM 1449 O O . ALA B 1 46 ? -4.309 16.922 3.82 1 98.5 46 ALA B O 1
ATOM 1450 N N . ASP B 1 47 ? -4.043 18.484 2.188 1 98.12 47 ASP B N 1
ATOM 1451 C CA . ASP B 1 47 ? -5.438 18.891 2.277 1 98.12 47 ASP B CA 1
ATOM 1452 C C . ASP B 1 47 ? -6.375 17.75 1.885 1 98.12 47 ASP B C 1
ATOM 1454 O O . ASP B 1 47 ? -7.398 17.531 2.539 1 98.12 47 ASP B O 1
ATOM 1458 N N . LYS B 1 48 ? -6.051 17.094 0.857 1 98.06 48 LYS B N 1
ATOM 1459 C CA . LYS B 1 48 ? -6.906 16.031 0.328 1 98.06 48 LYS B CA 1
ATOM 1460 C C . LYS B 1 48 ? -7.055 14.898 1.332 1 98.06 48 LYS B C 1
ATOM 1462 O O . LYS B 1 48 ? -8.172 14.461 1.626 1 98.06 48 LYS B O 1
ATOM 1467 N N . ILE B 1 49 ? -5.973 14.414 1.919 1 98.19 49 ILE B N 1
ATOM 1468 C CA . ILE B 1 49 ? -5.996 13.172 2.676 1 98.19 49 ILE B CA 1
ATOM 1469 C C . ILE B 1 49 ? -6.734 13.383 3.996 1 98.19 49 ILE B C 1
ATOM 1471 O O . ILE B 1 49 ? -7.402 12.469 4.492 1 98.19 49 ILE B O 1
ATOM 1475 N N . VAL B 1 50 ? -6.668 14.555 4.609 1 98.62 50 VAL B N 1
ATOM 1476 C CA . VAL B 1 50 ? -7.266 14.75 5.93 1 98.62 50 VAL B CA 1
ATOM 1477 C C . VAL B 1 50 ? -8.773 14.945 5.785 1 98.62 50 VAL B C 1
ATOM 1479 O O . VAL B 1 50 ? -9.516 14.82 6.762 1 98.62 50 VAL B O 1
ATOM 1482 N N . ASN B 1 51 ? -9.242 15.227 4.52 1 98.44 51 ASN B N 1
ATOM 1483 C CA . ASN B 1 51 ? -10.648 15.531 4.277 1 98.44 51 ASN B CA 1
ATOM 1484 C C . ASN B 1 51 ? -11.352 14.398 3.531 1 98.44 51 ASN B C 1
ATOM 1486 O O . ASN B 1 51 ? -12.57 14.414 3.375 1 98.44 51 ASN B O 1
ATOM 1490 N N . LEU B 1 52 ? -10.594 13.484 3.014 1 98.12 52 LEU B N 1
ATOM 1491 C CA . LEU B 1 52 ? -11.164 12.375 2.266 1 98.12 52 LEU B CA 1
ATOM 1492 C C . LEU B 1 52 ? -12.109 11.555 3.143 1 98.12 52 LEU B C 1
ATOM 1494 O O . LEU B 1 52 ? -11.781 11.234 4.285 1 98.12 52 LEU B O 1
ATOM 1498 N N . ARG B 1 53 ? -13.273 11.227 2.672 1 98.44 53 ARG B N 1
ATOM 1499 C CA . ARG B 1 53 ? -14.266 10.469 3.42 1 98.44 53 ARG B CA 1
ATOM 1500 C C . ARG B 1 53 ? -14.062 8.969 3.238 1 98.44 53 ARG B C 1
ATOM 1502 O O . ARG B 1 53 ? -14.75 8.336 2.432 1 98.44 53 ARG B O 1
ATOM 1509 N N . ILE B 1 54 ? -13.195 8.445 4.062 1 98.19 54 ILE B N 1
ATOM 1510 C CA . ILE B 1 54 ? -12.844 7.043 3.881 1 98.19 54 ILE B CA 1
ATOM 1511 C C . ILE B 1 54 ? -13.07 6.285 5.188 1 98.19 54 ILE B C 1
ATOM 1513 O O . ILE B 1 54 ? -12.688 5.117 5.309 1 98.19 54 ILE B O 1
ATOM 1517 N N . PHE B 1 55 ? -13.664 6.906 6.191 1 98.25 55 PHE B N 1
ATOM 1518 C CA . PHE B 1 55 ? -14 6.262 7.457 1 98.25 55 PHE B CA 1
ATOM 1519 C C . PHE B 1 55 ? -15.5 6.031 7.562 1 98.25 55 PHE B C 1
ATOM 1521 O O . PHE B 1 55 ? -16.297 6.852 7.098 1 98.25 55 PHE B O 1
ATOM 1528 N N . ASP B 1 56 ? -15.805 4.969 8.227 1 95.88 56 ASP B N 1
ATOM 1529 C CA . ASP B 1 56 ? -17.203 4.555 8.305 1 95.88 56 ASP B CA 1
ATOM 1530 C C . ASP B 1 56 ? -17.984 5.43 9.273 1 95.88 56 ASP B C 1
ATOM 1532 O O . ASP B 1 56 ? -17.469 5.805 10.336 1 95.88 56 ASP B O 1
ATOM 1536 N N . ASP B 1 57 ? -19.172 5.707 8.883 1 96.44 57 ASP B N 1
ATOM 1537 C CA . ASP B 1 57 ? -20.125 6.293 9.82 1 96.44 57 ASP B CA 1
ATOM 1538 C C . ASP B 1 57 ? -20.922 5.211 10.539 1 96.44 57 ASP B C 1
ATOM 1540 O O . ASP B 1 57 ? -20.562 4.035 10.5 1 96.44 57 ASP B O 1
ATOM 1544 N N . GLU B 1 58 ? -21.938 5.566 11.18 1 94.5 58 GLU B N 1
ATOM 1545 C CA . GLU B 1 58 ? -22.719 4.648 11.992 1 94.5 58 GLU B CA 1
ATOM 1546 C C . GLU B 1 58 ? -23.438 3.625 11.125 1 94.5 58 GLU B C 1
ATOM 1548 O O . GLU B 1 58 ? -23.828 2.555 11.602 1 94.5 58 GLU B O 1
ATOM 1553 N N . SER B 1 59 ? -23.641 3.939 9.906 1 93.75 59 SER B N 1
ATOM 1554 C CA . SER B 1 59 ? -24.359 3.043 9 1 93.75 59 SER B CA 1
ATOM 1555 C C . SER B 1 59 ? -23.375 2.168 8.219 1 93.75 59 SER B C 1
ATOM 1557 O O . SER B 1 59 ? -23.781 1.414 7.332 1 93.75 59 SER B O 1
ATOM 1559 N N . GLY B 1 60 ? -22.125 2.324 8.516 1 90.38 60 GLY B N 1
ATOM 1560 C CA . GLY B 1 60 ? -21.125 1.501 7.848 1 90.38 60 GLY B CA 1
ATOM 1561 C C . GLY B 1 60 ? -20.734 2.031 6.48 1 90.38 60 GLY B C 1
ATOM 1562 O O . GLY B 1 60 ? -20.172 1.299 5.66 1 90.38 60 GLY B O 1
ATOM 1563 N N . LYS B 1 61 ? -21.141 3.26 6.23 1 93.56 61 LYS B N 1
ATOM 1564 C CA . LYS B 1 61 ? -20.781 3.895 4.965 1 93.56 61 LYS B CA 1
ATOM 1565 C C . LYS B 1 61 ? -19.578 4.812 5.133 1 93.56 61 LYS B C 1
ATOM 1567 O O . LYS B 1 61 ? -19.453 5.508 6.145 1 93.56 61 LYS B O 1
ATOM 1572 N N . MET B 1 62 ? -18.656 4.84 4.125 1 95.88 62 MET B N 1
ATOM 1573 C CA . MET B 1 62 ? -17.516 5.758 4.137 1 95.88 62 MET B CA 1
ATOM 1574 C C . MET B 1 62 ? -17.984 7.203 3.977 1 95.88 62 MET B C 1
ATOM 1576 O O . MET B 1 62 ? -18.094 7.703 2.857 1 95.88 62 MET B O 1
ATOM 1580 N N . ASN B 1 63 ? -18.266 7.84 5.172 1 97.56 63 ASN B N 1
ATOM 1581 C CA . ASN B 1 63 ? -18.828 9.188 5.125 1 97.56 63 ASN B CA 1
ATOM 1582 C C . ASN B 1 63 ? -18.078 10.141 6.043 1 97.56 63 ASN B C 1
ATOM 1584 O O . ASN B 1 63 ? -18.406 11.328 6.125 1 97.56 63 ASN B O 1
ATOM 1588 N N . LEU B 1 64 ? -17.031 9.664 6.684 1 98.62 64 LEU B N 1
ATOM 1589 C CA . LEU B 1 64 ? -16.281 10.508 7.605 1 98.62 64 LEU B CA 1
ATOM 1590 C C . LEU B 1 64 ? -14.836 10.656 7.152 1 98.62 64 LEU B C 1
ATOM 1592 O O . LEU B 1 64 ? -14.266 9.719 6.586 1 98.62 64 LEU B O 1
ATOM 1596 N N . SER B 1 65 ? -14.344 11.82 7.422 1 98.69 65 SER B N 1
ATOM 1597 C CA . SER B 1 65 ? -12.938 12.094 7.16 1 98.69 65 SER B CA 1
ATOM 1598 C C . SER B 1 65 ? -12.086 11.844 8.398 1 98.69 65 SER B C 1
ATOM 1600 O O . SER B 1 65 ? -12.617 11.578 9.484 1 98.69 65 SER B O 1
ATOM 1602 N N . LEU B 1 66 ? -10.773 11.898 8.18 1 98.81 66 LEU B N 1
ATOM 1603 C CA . LEU B 1 66 ? -9.859 11.805 9.312 1 98.81 66 LEU B CA 1
ATOM 1604 C C . LEU B 1 66 ? -10.18 12.875 10.352 1 98.81 66 LEU B C 1
ATOM 1606 O O . LEU B 1 66 ? -10.195 12.586 11.555 1 98.81 66 LEU B O 1
ATOM 1610 N N . LEU B 1 67 ? -10.383 14.094 9.883 1 98.62 67 LEU B N 1
ATOM 1611 C CA . LEU B 1 67 ? -10.68 15.195 10.789 1 98.62 67 LEU B CA 1
ATOM 1612 C C . LEU B 1 67 ? -11.984 14.945 11.539 1 98.62 67 LEU B C 1
ATOM 1614 O O . LEU B 1 67 ? -12.078 15.234 12.734 1 98.62 67 LEU B O 1
ATOM 1618 N N . ASP B 1 68 ? -13.008 14.43 10.844 1 98.38 68 ASP B N 1
ATOM 1619 C CA . ASP B 1 68 ? -14.281 14.117 11.484 1 98.38 68 ASP B CA 1
ATOM 1620 C C . ASP B 1 68 ? -14.094 13.117 12.625 1 98.38 68 ASP B C 1
ATOM 1622 O O . ASP B 1 68 ? -14.773 13.203 13.648 1 98.38 68 ASP B O 1
ATOM 1626 N N . THR B 1 69 ? -13.219 12.133 12.477 1 98.31 69 THR B N 1
ATOM 1627 C CA . THR B 1 69 ? -13.07 11.039 13.43 1 98.31 69 THR B CA 1
ATOM 1628 C C . THR B 1 69 ? -12.023 11.398 14.492 1 98.31 69 THR B C 1
ATOM 1630 O O . THR B 1 69 ? -11.938 10.734 15.523 1 98.31 69 THR B O 1
ATOM 1633 N N . GLY B 1 70 ? -11.188 12.414 14.203 1 98.44 70 GLY B N 1
ATOM 1634 C CA . GLY B 1 70 ? -10.078 12.734 15.086 1 98.44 70 GLY B CA 1
ATOM 1635 C C . GLY B 1 70 ? -8.938 11.734 15 1 98.44 70 GLY B C 1
ATOM 1636 O O . GLY B 1 70 ? -8.25 11.492 15.984 1 98.44 70 GLY B O 1
ATOM 1637 N N . GLY B 1 71 ? -8.781 11.086 13.906 1 98.62 71 GLY B N 1
ATOM 1638 C CA . GLY B 1 71 ? -7.746 10.078 13.711 1 98.62 71 GLY B CA 1
ATOM 1639 C C . GLY B 1 71 ? -6.359 10.672 13.57 1 98.62 71 GLY B C 1
ATOM 1640 O O . GLY B 1 71 ? -6.199 11.891 13.5 1 98.62 71 GLY B O 1
ATOM 1641 N N . GLU B 1 72 ? -5.383 9.836 13.578 1 98.94 72 GLU B N 1
ATOM 1642 C CA . GLU B 1 72 ? -3.971 10.203 13.5 1 98.94 72 GLU B CA 1
ATOM 1643 C C . GLU B 1 72 ? -3.336 9.688 12.211 1 98.94 72 GLU B C 1
ATOM 1645 O O . GLU B 1 72 ? -3.932 8.875 11.5 1 98.94 72 GLU B O 1
ATOM 1650 N N . ILE B 1 73 ? -2.146 10.25 11.883 1 98.94 73 ILE B N 1
ATOM 1651 C CA . ILE B 1 73 ? -1.437 9.773 10.703 1 98.94 73 ILE B CA 1
ATOM 1652 C C . ILE B 1 73 ? -0.056 9.258 11.102 1 98.94 73 ILE B C 1
ATOM 1654 O O . ILE B 1 73 ? 0.67 9.922 11.844 1 98.94 73 ILE B O 1
ATOM 1658 N N . LEU B 1 74 ? 0.244 8.07 10.812 1 98.94 74 LEU B N 1
ATOM 1659 C CA . LEU B 1 74 ? 1.628 7.605 10.758 1 98.94 74 LEU B CA 1
ATOM 1660 C C . LEU B 1 74 ? 2.205 7.793 9.359 1 98.94 74 LEU B C 1
ATOM 1662 O O . LEU B 1 74 ? 1.759 7.145 8.406 1 98.94 74 LEU B O 1
ATOM 1666 N N . SER B 1 75 ? 3.121 8.695 9.203 1 98.88 75 SER B N 1
ATOM 1667 C CA . SER B 1 75 ? 3.74 9.078 7.941 1 98.88 75 SER B CA 1
ATOM 1668 C C . SER B 1 75 ? 5.121 8.438 7.793 1 98.88 75 SER B C 1
ATOM 1670 O O . SER B 1 75 ? 6.012 8.688 8.602 1 98.88 75 SER B O 1
ATOM 1672 N N . VAL B 1 76 ? 5.293 7.629 6.809 1 98.62 76 VAL B N 1
ATOM 1673 C CA . VAL B 1 76 ? 6.555 6.93 6.59 1 98.62 76 VAL B CA 1
ATOM 1674 C C . VAL B 1 76 ? 7.059 7.207 5.176 1 98.62 76 VAL B C 1
ATOM 1676 O O . VAL B 1 76 ? 6.348 6.969 4.195 1 98.62 76 VAL B O 1
ATOM 1679 N N . SER B 1 77 ? 8.266 7.734 5.031 1 98.12 77 SER B N 1
ATOM 1680 C CA . SER B 1 77 ? 8.883 7.945 3.725 1 98.12 77 SER B CA 1
ATOM 1681 C C . SER B 1 77 ? 9.094 6.625 2.99 1 98.12 77 SER B C 1
ATOM 1683 O O . SER B 1 77 ? 9.516 5.637 3.59 1 98.12 77 SER B O 1
ATOM 1685 N N . GLN B 1 78 ? 8.773 6.637 1.749 1 97.88 78 GLN B N 1
ATOM 1686 C CA . GLN B 1 78 ? 8.852 5.41 0.959 1 97.88 78 GLN B CA 1
ATOM 1687 C C . GLN B 1 78 ? 9.234 5.715 -0.486 1 97.88 78 GLN B C 1
ATOM 1689 O O . GLN B 1 78 ? 8.367 5.812 -1.356 1 97.88 78 GLN B O 1
ATOM 1694 N N . PHE B 1 79 ? 10.453 5.68 -0.792 1 97.44 79 PHE B N 1
ATOM 1695 C CA . PHE B 1 79 ? 10.93 6.02 -2.127 1 97.44 79 PHE B CA 1
ATOM 1696 C C . PHE B 1 79 ? 10.609 4.902 -3.115 1 97.44 79 PHE B C 1
ATOM 1698 O O . PHE B 1 79 ? 10.484 5.148 -4.316 1 97.44 79 PHE B O 1
ATOM 1705 N N . THR B 1 80 ? 10.391 3.682 -2.592 1 97.88 80 THR B N 1
ATOM 1706 C CA . THR B 1 80 ? 10.148 2.543 -3.471 1 97.88 80 THR B CA 1
ATOM 1707 C C . THR B 1 80 ? 8.82 2.707 -4.211 1 97.88 80 THR B C 1
ATOM 1709 O O . THR B 1 80 ? 8.562 2.004 -5.188 1 97.88 80 THR B O 1
ATOM 1712 N N . LEU B 1 81 ? 7.98 3.656 -3.785 1 98.38 81 LEU B N 1
ATOM 1713 C CA . LEU B 1 81 ? 6.746 3.932 -4.512 1 98.38 81 LEU B CA 1
ATOM 1714 C C . LEU B 1 81 ? 7.047 4.418 -5.926 1 98.38 81 LEU B C 1
ATOM 1716 O O . LEU B 1 81 ? 6.18 4.375 -6.801 1 98.38 81 LEU B O 1
ATOM 1720 N N . TYR B 1 82 ? 8.219 4.883 -6.152 1 97.75 82 TYR B N 1
ATOM 1721 C CA . TYR B 1 82 ? 8.625 5.324 -7.48 1 97.75 82 TYR B CA 1
ATOM 1722 C C . TYR B 1 82 ? 9.469 4.258 -8.172 1 97.75 82 TYR B C 1
ATOM 1724 O O . TYR B 1 82 ? 10.18 4.551 -9.141 1 97.75 82 TYR B O 1
ATOM 1732 N N . GLY B 1 83 ? 9.438 3.053 -7.668 1 97.19 83 GLY B N 1
ATOM 1733 C CA . GLY B 1 83 ? 10.109 1.953 -8.344 1 97.19 83 GLY B CA 1
ATOM 1734 C C . GLY B 1 83 ? 9.477 1.583 -9.664 1 97.19 83 GLY B C 1
ATOM 1735 O O . GLY B 1 83 ? 8.258 1.382 -9.742 1 97.19 83 GLY B O 1
ATOM 1736 N N . GLU B 1 84 ? 10.297 1.521 -10.672 1 96.44 84 GLU B N 1
ATOM 1737 C CA . GLU B 1 84 ? 9.852 1.053 -11.984 1 96.44 84 GLU B CA 1
ATOM 1738 C C . GLU B 1 84 ? 10.172 -0.427 -12.18 1 96.44 84 GLU B C 1
ATOM 1740 O O . GLU B 1 84 ? 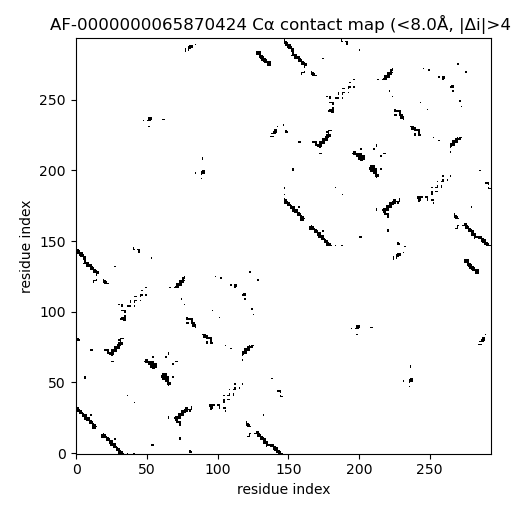11.32 -0.845 -12.023 1 96.44 84 GLU B O 1
ATOM 1745 N N . THR B 1 85 ? 9.148 -1.2 -12.57 1 96.06 85 THR B N 1
ATOM 1746 C CA . THR B 1 85 ? 9.328 -2.646 -12.578 1 96.06 85 THR B CA 1
ATOM 1747 C C . THR B 1 85 ? 9.078 -3.219 -13.969 1 96.06 85 THR B C 1
ATOM 1749 O O . THR B 1 85 ? 9.125 -4.434 -14.164 1 96.06 85 THR B O 1
ATOM 1752 N N . LYS B 1 86 ? 8.797 -2.354 -14.914 1 92.56 86 LYS B N 1
ATOM 1753 C CA . LYS B 1 86 ? 8.398 -2.828 -16.234 1 92.56 86 LYS B CA 1
ATOM 1754 C C . LYS B 1 86 ? 9.547 -3.578 -16.906 1 92.56 86 LYS B C 1
ATOM 1756 O O . LYS B 1 86 ? 9.328 -4.629 -17.516 1 92.56 86 LYS B O 1
ATOM 1761 N N . LYS B 1 87 ? 10.742 -3.002 -16.797 1 91.81 87 LYS B N 1
ATOM 1762 C CA . LYS B 1 87 ? 11.883 -3.613 -17.469 1 91.81 87 LYS B CA 1
ATOM 1763 C C . LYS B 1 87 ? 12.734 -4.41 -16.484 1 91.81 87 LYS B C 1
ATOM 1765 O O . LYS B 1 87 ? 13.094 -3.904 -15.422 1 91.81 87 LYS B O 1
ATOM 1770 N N . GLY B 1 88 ? 12.969 -5.664 -16.812 1 92.81 88 GLY B N 1
ATOM 1771 C CA . GLY B 1 88 ? 13.867 -6.477 -16.016 1 92.81 88 GLY B CA 1
ATOM 1772 C C . GLY B 1 88 ? 13.242 -6.949 -14.719 1 92.81 88 GLY B C 1
ATOM 1773 O O . GLY B 1 88 ? 12.016 -6.945 -14.57 1 92.81 88 GLY B O 1
ATOM 1774 N N . ARG B 1 89 ? 14.094 -7.496 -13.805 1 96 89 ARG B N 1
ATOM 1775 C CA . ARG B 1 89 ? 13.633 -8.102 -12.562 1 96 89 ARG B CA 1
ATOM 1776 C C . ARG B 1 89 ? 14.023 -7.25 -11.359 1 96 89 ARG B C 1
ATOM 1778 O O . ARG B 1 89 ? 13.609 -7.523 -10.234 1 96 89 ARG B O 1
ATOM 1785 N N . ARG B 1 90 ? 14.789 -6.254 -11.562 1 96.62 90 ARG B N 1
ATOM 1786 C CA . ARG B 1 90 ? 15.164 -5.328 -10.5 1 96.62 90 ARG B CA 1
ATOM 1787 C C . ARG B 1 90 ? 14.438 -3.996 -10.656 1 96.62 90 ARG B C 1
ATOM 1789 O O . ARG B 1 90 ? 14.516 -3.357 -11.703 1 96.62 90 ARG B O 1
ATOM 1796 N N . PRO B 1 91 ? 13.773 -3.588 -9.586 1 96.88 91 PRO B N 1
ATOM 1797 C CA . PRO B 1 91 ? 13.156 -2.264 -9.688 1 96.88 91 PRO B CA 1
ATOM 1798 C C . PRO B 1 91 ? 14.18 -1.148 -9.883 1 96.88 91 PRO B C 1
ATOM 1800 O O . PRO B 1 91 ? 15.266 -1.19 -9.297 1 96.88 91 PRO B O 1
ATOM 1803 N N . ASN B 1 92 ? 13.875 -0.286 -10.727 1 96.62 92 ASN B N 1
ATOM 1804 C CA . ASN B 1 92 ? 14.633 0.948 -10.898 1 96.62 92 ASN B CA 1
ATOM 1805 C C . ASN B 1 92 ? 14.016 2.1 -10.109 1 96.62 92 ASN B C 1
ATOM 1807 O O . ASN B 1 92 ? 12.805 2.314 -10.156 1 96.62 92 ASN B O 1
ATOM 1811 N N . PHE B 1 93 ? 14.836 2.916 -9.391 1 97.06 93 PHE B N 1
ATOM 1812 C CA . PHE B 1 93 ? 14.312 3.955 -8.516 1 97.06 93 PHE B CA 1
ATOM 1813 C C . PHE B 1 93 ? 14.766 5.336 -8.977 1 97.06 93 PHE B C 1
ATOM 1815 O O . PHE B 1 93 ? 14.891 6.258 -8.172 1 97.06 93 PHE B O 1
ATOM 1822 N N . MET B 1 94 ? 14.969 5.48 -10.188 1 96.5 94 MET B N 1
ATOM 1823 C CA . MET B 1 94 ? 15.531 6.711 -10.742 1 96.5 94 MET B CA 1
ATOM 1824 C C . MET B 1 94 ? 14.531 7.859 -10.633 1 96.5 94 MET B C 1
ATOM 1826 O O . MET B 1 94 ? 14.93 9.031 -10.602 1 96.5 94 MET B O 1
ATOM 1830 N N . ASN B 1 95 ? 13.305 7.523 -10.555 1 97.12 95 ASN B N 1
ATOM 1831 C CA . ASN B 1 95 ? 12.281 8.562 -10.484 1 97.12 95 ASN B CA 1
ATOM 1832 C C . ASN B 1 95 ? 12.094 9.07 -9.062 1 97.12 95 ASN B C 1
ATOM 1834 O O . ASN B 1 95 ? 11.398 10.062 -8.836 1 97.12 95 ASN B O 1
ATOM 1838 N N . ALA B 1 96 ? 12.641 8.391 -8.109 1 97.94 96 ALA B N 1
ATOM 1839 C CA . ALA B 1 96 ? 12.617 8.891 -6.734 1 97.94 96 ALA B CA 1
ATOM 1840 C C . ALA B 1 96 ? 13.578 10.062 -6.559 1 97.94 96 ALA B C 1
ATOM 1842 O O . ALA B 1 96 ? 14.688 10.047 -7.094 1 97.94 96 ALA B O 1
ATOM 1843 N N . ALA B 1 97 ? 13.195 11.062 -5.879 1 98.12 97 ALA B N 1
ATOM 1844 C CA . ALA B 1 97 ? 14.07 12.195 -5.594 1 98.12 97 ALA B CA 1
ATOM 1845 C C . ALA B 1 97 ? 15.273 11.766 -4.773 1 98.12 97 ALA B C 1
ATOM 1847 O O . ALA B 1 97 ? 15.219 10.766 -4.051 1 98.12 97 ALA B O 1
ATOM 1848 N N . LYS B 1 98 ? 16.328 12.555 -4.883 1 97.19 98 LYS B N 1
ATOM 1849 C CA . LYS B 1 98 ? 17.484 12.336 -4.016 1 97.19 98 LYS B CA 1
ATOM 1850 C C . LYS B 1 98 ? 17.109 12.523 -2.549 1 97.19 98 LYS B C 1
ATOM 1852 O O . LYS B 1 98 ? 16.234 13.32 -2.221 1 97.19 98 LYS B O 1
ATOM 1857 N N . PRO B 1 99 ? 17.766 11.859 -1.675 1 96.75 99 PRO B N 1
ATOM 1858 C CA . PRO B 1 99 ? 17.391 11.836 -0.257 1 96.75 99 PRO B CA 1
ATOM 1859 C C . PRO B 1 99 ? 17.281 13.234 0.347 1 96.75 99 PRO B C 1
ATOM 1861 O O . PRO B 1 99 ? 16.344 13.523 1.081 1 96.75 99 PRO B O 1
ATOM 1864 N N . ASP B 1 100 ? 18.234 14.125 0.04 1 96.75 100 ASP B N 1
ATOM 1865 C CA . ASP B 1 100 ? 18.219 15.461 0.634 1 96.75 100 ASP B CA 1
ATOM 1866 C C . ASP B 1 100 ? 16.969 16.234 0.216 1 96.75 100 ASP B C 1
ATOM 1868 O O . ASP B 1 100 ? 16.312 16.844 1.052 1 96.75 100 ASP B O 1
ATOM 1872 N N . GLN B 1 101 ? 16.688 16.156 -1.062 1 97.25 101 GLN B N 1
ATOM 1873 C CA . GLN B 1 101 ? 15.492 16.812 -1.58 1 97.25 101 GLN B CA 1
ATOM 1874 C C . GLN B 1 101 ? 14.234 16.156 -1.038 1 97.25 101 GLN B C 1
ATOM 1876 O O . GLN B 1 101 ? 13.281 16.844 -0.656 1 97.25 101 GLN B O 1
ATOM 1881 N N . ALA B 1 102 ? 14.219 14.883 -1.078 1 98.06 102 ALA B N 1
ATOM 1882 C CA . ALA B 1 102 ? 13.062 14.125 -0.605 1 98.06 102 ALA B CA 1
ATOM 1883 C C . ALA B 1 102 ? 12.773 14.422 0.864 1 98.06 102 ALA B C 1
ATOM 1885 O O . ALA B 1 102 ? 11.617 14.586 1.255 1 98.06 102 ALA B O 1
ATOM 1886 N N . LEU B 1 103 ? 13.82 14.469 1.666 1 98.12 103 LEU B N 1
ATOM 1887 C CA . LEU B 1 103 ? 13.664 14.711 3.096 1 98.12 103 LEU B CA 1
ATOM 1888 C C . LEU B 1 103 ? 13.008 16.062 3.344 1 98.12 103 LEU B C 1
ATOM 1890 O O . LEU B 1 103 ? 12.102 16.172 4.176 1 98.12 103 LEU B O 1
ATOM 1894 N N . LEU B 1 104 ? 13.461 17.094 2.66 1 98.12 104 LEU B N 1
ATOM 1895 C CA . LEU B 1 104 ? 12.914 18.438 2.83 1 98.12 104 LEU B CA 1
ATOM 1896 C C . LEU B 1 104 ? 11.414 18.453 2.549 1 98.12 104 LEU B C 1
ATOM 1898 O O . LEU B 1 104 ? 10.641 18.984 3.344 1 98.12 104 LEU B O 1
ATOM 1902 N N . LEU B 1 105 ? 11.031 17.906 1.435 1 98.5 105 LEU B N 1
ATOM 1903 C CA . LEU B 1 105 ? 9.625 17.922 1.059 1 98.5 105 LEU B CA 1
ATOM 1904 C C . LEU B 1 105 ? 8.805 17.016 1.968 1 98.5 105 LEU B C 1
ATOM 1906 O O . LEU B 1 105 ? 7.664 17.344 2.309 1 98.5 105 LEU B O 1
ATOM 1910 N N . TYR B 1 106 ? 9.383 15.961 2.344 1 98.56 106 TYR B N 1
ATOM 1911 C CA . TYR B 1 106 ? 8.734 15.039 3.271 1 98.56 106 TYR B CA 1
ATOM 1912 C C . TYR B 1 106 ? 8.43 15.727 4.598 1 98.56 106 TYR B C 1
ATOM 1914 O O . TYR B 1 106 ? 7.328 15.602 5.133 1 98.56 106 TYR B O 1
ATOM 1922 N N . GLU B 1 107 ? 9.328 16.391 5.121 1 98.56 107 GLU B N 1
ATOM 1923 C CA . GLU B 1 107 ? 9.133 17.125 6.371 1 98.56 107 GLU B CA 1
ATOM 1924 C C . GLU B 1 107 ? 8.086 18.219 6.211 1 98.56 107 GLU B C 1
ATOM 1926 O O . GLU B 1 107 ? 7.254 18.422 7.098 1 98.56 107 GLU B O 1
ATOM 1931 N N . LYS B 1 108 ? 8.219 18.922 5.113 1 98.69 108 LYS B N 1
ATOM 1932 C CA . LYS B 1 108 ? 7.211 19.938 4.84 1 98.69 108 LYS B CA 1
ATOM 1933 C C . LYS B 1 108 ? 5.809 19.344 4.801 1 98.69 108 LYS B C 1
ATOM 1935 O O . LYS B 1 108 ? 4.863 19.922 5.34 1 98.69 108 LYS B O 1
ATOM 1940 N N . TRP B 1 109 ? 5.699 18.203 4.148 1 98.25 109 TRP B N 1
ATOM 1941 C CA . TRP B 1 109 ? 4.438 17.469 4.078 1 98.25 109 TRP B CA 1
ATOM 1942 C C . TRP B 1 109 ? 3.904 17.172 5.477 1 98.25 109 TRP B C 1
ATOM 1944 O O . TRP B 1 109 ? 2.725 17.406 5.758 1 98.25 109 TRP B O 1
ATOM 1954 N N . ASN B 1 110 ? 4.695 16.656 6.344 1 98.81 110 ASN B N 1
ATOM 1955 C CA . ASN B 1 110 ? 4.309 16.344 7.715 1 98.81 110 ASN B CA 1
ATOM 1956 C C . ASN B 1 110 ? 3.883 17.594 8.477 1 98.81 110 ASN B C 1
ATOM 1958 O O . ASN B 1 110 ? 2.926 17.562 9.258 1 98.81 110 ASN B O 1
ATOM 1962 N N . GLU B 1 111 ? 4.613 18.656 8.281 1 98.81 111 GLU B N 1
ATOM 1963 C CA . GLU B 1 111 ? 4.277 19.922 8.922 1 98.81 111 GLU B CA 1
ATOM 1964 C C . GLU B 1 111 ? 2.9 20.422 8.484 1 98.81 111 GLU B C 1
ATOM 1966 O O . GLU B 1 111 ? 2.113 20.875 9.312 1 98.81 111 GLU B O 1
ATOM 1971 N N . LEU B 1 112 ? 2.656 20.344 7.207 1 98.88 112 LEU B N 1
ATOM 1972 C CA . LEU B 1 112 ? 1.371 20.766 6.668 1 98.88 112 LEU B CA 1
ATOM 1973 C C . LEU B 1 112 ? 0.228 19.969 7.281 1 98.88 112 LEU B C 1
ATOM 1975 O O . LEU B 1 112 ? -0.841 20.516 7.559 1 98.88 112 LEU B O 1
ATOM 1979 N N . LEU B 1 113 ? 0.417 18.688 7.461 1 98.81 113 LEU B N 1
ATOM 1980 C CA . LEU B 1 113 ? -0.584 17.859 8.125 1 98.81 113 LEU B CA 1
ATOM 1981 C C . LEU B 1 113 ? -0.83 18.344 9.547 1 98.81 113 LEU B C 1
ATOM 1983 O O . LEU B 1 113 ? -1.979 18.453 9.984 1 98.81 113 LEU B O 1
ATOM 1987 N N . ARG B 1 114 ? 0.253 18.578 10.273 1 98.81 114 ARG B N 1
ATOM 1988 C CA . ARG B 1 114 ? 0.135 19.047 11.656 1 98.81 114 ARG B CA 1
ATOM 1989 C C . ARG B 1 114 ? -0.593 20.375 11.727 1 98.81 114 ARG B C 1
ATOM 1991 O O . ARG B 1 114 ? -1.373 20.625 12.648 1 98.81 114 ARG B O 1
ATOM 1998 N N . GLU B 1 115 ? -0.341 21.219 10.781 1 98.62 115 GLU B N 1
ATOM 1999 C CA . GLU B 1 115 ? -0.99 22.531 10.727 1 98.62 115 GLU B CA 1
ATOM 2000 C C . GLU B 1 115 ? -2.5 22.391 10.555 1 98.62 115 GLU B C 1
ATOM 2002 O O . GLU B 1 115 ? -3.256 23.312 10.883 1 98.62 115 GLU B O 1
ATOM 2007 N N . LYS B 1 116 ? -2.902 21.312 10.094 1 98.38 116 LYS B N 1
ATOM 2008 C CA . LYS B 1 116 ? -4.328 21.062 9.883 1 98.38 116 LYS B CA 1
ATOM 2009 C C . LYS B 1 116 ? -4.969 20.453 11.125 1 98.38 116 LYS B C 1
ATOM 2011 O O . LYS B 1 116 ? -6.145 20.094 11.109 1 98.38 116 LYS B O 1
ATOM 2016 N N . GLY B 1 117 ? -4.125 20.234 12.117 1 98.06 117 GLY B N 1
ATOM 2017 C CA . GLY B 1 117 ? -4.637 19.766 13.398 1 98.06 117 GLY B CA 1
ATOM 2018 C C . GLY B 1 117 ? -4.527 18.266 13.57 1 98.06 117 GLY B C 1
ATOM 2019 O O . GLY B 1 117 ? -5.18 17.688 14.445 1 98.06 117 GLY B O 1
ATOM 2020 N N . VAL B 1 118 ? -3.764 17.641 12.781 1 98.75 118 VAL B N 1
ATOM 2021 C CA . VAL B 1 118 ? -3.629 16.188 12.82 1 98.75 118 VAL B CA 1
ATOM 2022 C C . VAL B 1 118 ? -2.385 15.805 13.617 1 98.75 118 VAL B C 1
ATOM 2024 O O . VAL B 1 118 ? -1.328 16.422 13.469 1 98.75 118 VAL B O 1
ATOM 2027 N N . LYS B 1 119 ? -2.535 14.859 14.555 1 98.81 119 LYS B N 1
ATOM 2028 C CA . LYS B 1 119 ? -1.354 14.25 15.156 1 98.81 119 LYS B CA 1
ATOM 2029 C C . LYS B 1 119 ? -0.618 13.359 14.156 1 98.81 119 LYS B C 1
ATOM 2031 O O . LYS B 1 119 ? -1.206 12.445 13.578 1 98.81 119 LYS B O 1
ATOM 2036 N N . VAL B 1 120 ? 0.635 13.664 14 1 98.88 120 VAL B N 1
ATOM 2037 C CA . VAL B 1 120 ? 1.439 12.945 13.023 1 98.88 120 VAL B CA 1
ATOM 2038 C C . VAL B 1 120 ? 2.621 12.273 13.711 1 98.88 120 VAL B C 1
ATOM 2040 O O . VAL B 1 120 ? 3.395 12.93 14.414 1 98.88 120 VAL B O 1
ATOM 2043 N N . GLU B 1 121 ? 2.693 11.008 13.625 1 98.88 121 GLU B N 1
ATOM 2044 C CA . GLU B 1 121 ? 3.883 10.25 14 1 98.88 121 GLU B CA 1
ATOM 2045 C C . GLU B 1 121 ? 4.676 9.82 12.766 1 98.88 121 GLU B C 1
ATOM 2047 O O . GLU B 1 121 ? 4.113 9.688 11.68 1 98.88 121 GLU B O 1
ATOM 2052 N N . THR B 1 122 ? 5.945 9.672 12.945 1 98.56 122 THR B N 1
ATOM 2053 C CA . THR B 1 122 ? 6.809 9.352 11.812 1 98.56 122 THR B CA 1
ATOM 2054 C C . THR B 1 122 ? 7.789 8.242 12.18 1 98.56 122 THR B C 1
ATOM 2056 O O . THR B 1 122 ? 7.922 7.883 13.352 1 98.56 122 THR B O 1
ATOM 2059 N N . GLY B 1 123 ? 8.32 7.598 11.18 1 96.44 123 GLY B N 1
ATOM 2060 C CA . GLY B 1 123 ? 9.531 6.809 11.359 1 96.44 123 GLY B CA 1
ATOM 2061 C C . GLY B 1 123 ? 10.797 7.648 11.359 1 96.44 123 GLY B C 1
ATOM 2062 O O . GLY B 1 123 ? 10.812 8.758 11.898 1 96.44 123 GLY B O 1
ATOM 2063 N N . ILE B 1 124 ? 11.844 7.004 10.922 1 96.06 124 ILE B N 1
ATOM 2064 C CA . ILE B 1 124 ? 13.109 7.695 10.742 1 96.06 124 ILE B CA 1
ATOM 2065 C C . ILE B 1 124 ? 13.523 7.664 9.273 1 96.06 124 ILE B C 1
ATOM 2067 O O . ILE B 1 124 ? 13.742 6.594 8.703 1 96.06 124 ILE B O 1
ATOM 2071 N N . PHE B 1 125 ? 13.648 8.883 8.656 1 95.44 125 PHE B N 1
ATOM 2072 C CA . PHE B 1 125 ? 13.93 9.008 7.23 1 95.44 125 PHE B CA 1
ATOM 2073 C C . PHE B 1 125 ? 15.219 8.281 6.871 1 95.44 125 PHE B C 1
ATOM 2075 O O . PHE B 1 125 ? 16.266 8.508 7.492 1 95.44 125 PHE B O 1
ATOM 2082 N N . GLY B 1 126 ? 15.125 7.344 5.895 1 89.69 126 GLY B N 1
ATOM 2083 C CA . GLY B 1 126 ? 16.297 6.676 5.375 1 89.69 126 GLY B CA 1
ATOM 2084 C C . GLY B 1 126 ? 16.703 5.461 6.188 1 89.69 126 GLY B C 1
ATOM 2085 O O . GLY B 1 126 ? 17.625 4.727 5.805 1 89.69 126 GLY B O 1
ATOM 2086 N N . ALA B 1 127 ? 16.062 5.195 7.277 1 91.88 127 ALA B N 1
ATOM 2087 C CA . ALA B 1 127 ? 16.422 4.082 8.148 1 91.88 127 ALA B CA 1
ATOM 2088 C C . ALA B 1 127 ? 15.688 2.805 7.746 1 91.88 127 ALA B C 1
ATOM 2090 O O . ALA B 1 127 ? 14.625 2.863 7.125 1 91.88 127 ALA B O 1
ATOM 2091 N N . MET B 1 128 ? 16.328 1.655 8.086 1 92.88 128 MET B N 1
ATOM 2092 C CA . MET B 1 128 ? 15.602 0.39 8.031 1 92.88 128 MET B CA 1
ATOM 2093 C C . MET B 1 128 ? 14.523 0.336 9.102 1 92.88 128 MET B C 1
ATOM 2095 O O . MET B 1 128 ? 14.805 0.554 10.281 1 92.88 128 MET B O 1
ATOM 2099 N N . MET B 1 129 ? 13.305 0.03 8.664 1 96.69 129 MET B N 1
ATOM 2100 C CA . MET B 1 129 ? 12.156 0.079 9.562 1 96.69 129 MET B CA 1
ATOM 2101 C C . MET B 1 129 ? 11.211 -1.097 9.312 1 96.69 129 MET B C 1
ATOM 2103 O O . MET B 1 129 ? 11.094 -1.573 8.18 1 96.69 129 MET B O 1
ATOM 2107 N N . ASP B 1 130 ? 10.617 -1.518 10.367 1 98.38 130 ASP B N 1
ATOM 2108 C CA . ASP B 1 130 ? 9.461 -2.4 10.273 1 98.38 130 ASP B CA 1
ATOM 2109 C C . ASP B 1 130 ? 8.164 -1.641 10.562 1 98.38 130 ASP B C 1
ATOM 2111 O O . ASP B 1 130 ? 8.016 -1.046 11.633 1 98.38 130 ASP B O 1
ATOM 2115 N N . VAL B 1 131 ? 7.316 -1.624 9.625 1 98.75 131 VAL B N 1
ATOM 2116 C CA . VAL B 1 131 ? 6.031 -0.949 9.781 1 98.75 131 VAL B CA 1
ATOM 2117 C C . VAL B 1 131 ? 4.934 -1.98 10.031 1 98.75 131 VAL B C 1
ATOM 2119 O O . VAL B 1 131 ? 4.676 -2.836 9.18 1 98.75 131 VAL B O 1
ATOM 2122 N N . GLN B 1 132 ? 4.336 -1.947 11.188 1 98.75 132 GLN B N 1
ATOM 212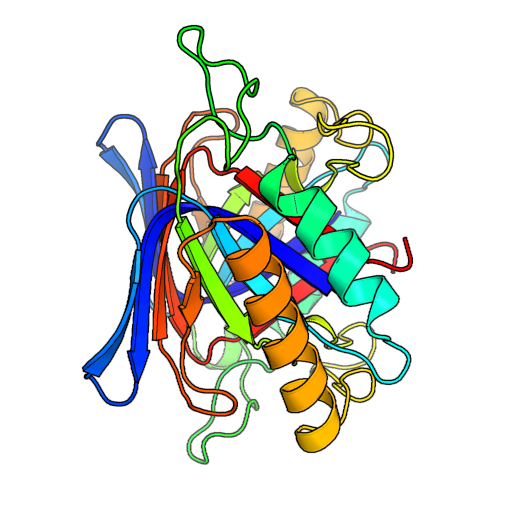3 C CA . GLN B 1 132 ? 3.213 -2.816 11.523 1 98.75 132 GLN B CA 1
ATOM 2124 C C . GLN B 1 132 ? 1.893 -2.049 11.484 1 98.75 132 GLN B C 1
ATOM 2126 O O . GLN B 1 132 ? 1.823 -0.901 11.93 1 98.75 132 GLN B O 1
ATOM 213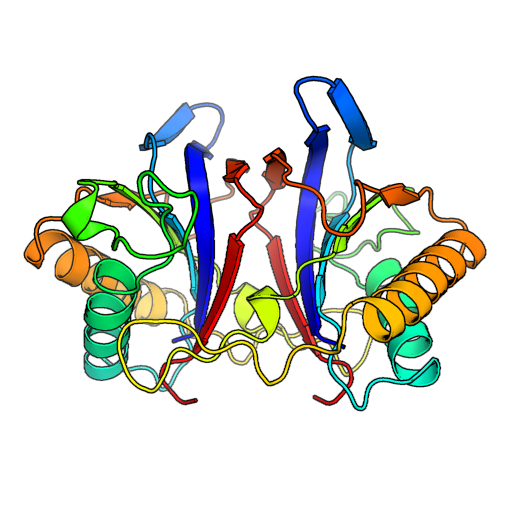1 N N . LEU B 1 133 ? 0.901 -2.691 10.922 1 98.81 133 LEU B N 1
ATOM 2132 C CA . LEU B 1 133 ? -0.397 -2.027 10.883 1 98.81 133 LEU B CA 1
ATOM 2133 C C . LEU B 1 133 ? -1.526 -3.047 10.781 1 98.81 133 LEU B C 1
ATOM 2135 O O . LEU B 1 133 ? -1.299 -4.195 10.391 1 98.81 133 LEU B O 1
ATOM 2139 N N . THR B 1 134 ? -2.68 -2.639 11.211 1 98.75 134 THR B N 1
ATOM 2140 C CA . THR B 1 134 ? -3.934 -3.312 10.898 1 98.75 134 THR B CA 1
ATOM 2141 C C . THR B 1 134 ? -4.77 -2.475 9.938 1 98.75 134 THR B C 1
ATOM 2143 O O . THR B 1 134 ? -5.355 -1.464 10.328 1 98.75 134 THR B O 1
ATOM 2146 N N . ASN B 1 135 ? -4.77 -2.855 8.648 1 98.75 135 ASN B N 1
ATOM 2147 C CA . ASN B 1 135 ? -5.59 -2.244 7.605 1 98.75 135 ASN B CA 1
ATOM 2148 C C . ASN B 1 135 ? -7.035 -2.723 7.676 1 98.75 135 ASN B C 1
ATOM 2150 O O . ASN B 1 135 ? -7.32 -3.889 7.398 1 98.75 135 ASN B O 1
ATOM 2154 N N . SER B 1 136 ? -7.922 -1.802 8 1 97 136 SER B N 1
ATOM 2155 C CA . SER B 1 136 ? -9.305 -2.172 8.289 1 97 136 SER B CA 1
ATOM 2156 C C . SER B 1 136 ? -10.203 -1.927 7.086 1 97 136 SER B C 1
ATOM 2158 O O . SER B 1 136 ? -10.203 -0.834 6.516 1 97 136 SER B O 1
ATOM 2160 N N . GLY B 1 137 ? -10.922 -3.01 6.719 1 92.75 137 GLY B N 1
ATOM 2161 C CA . GLY B 1 137 ? -11.82 -2.898 5.578 1 92.75 137 GLY B CA 1
ATOM 2162 C C . GLY B 1 137 ? -11.672 -4.039 4.59 1 92.75 137 GLY B C 1
ATOM 2163 O O . GLY B 1 137 ? -12.609 -4.816 4.387 1 92.75 137 GLY B O 1
ATOM 2164 N N . PRO B 1 138 ? -10.297 -4.172 3.947 1 97.25 138 PRO B N 1
ATOM 2165 C CA . PRO B 1 138 ? -9.336 -3.072 4.047 1 97.25 138 PRO B CA 1
ATOM 2166 C C . PRO B 1 138 ? -9.648 -1.924 3.09 1 97.25 138 PRO B C 1
ATOM 2168 O O . PRO B 1 138 ? -10.391 -2.107 2.121 1 97.25 138 PRO B O 1
ATOM 2171 N N . VAL B 1 139 ? -9.148 -0.723 3.373 1 98.19 139 VAL B N 1
ATOM 2172 C CA . VAL B 1 139 ? -9.219 0.455 2.516 1 98.19 139 VAL B CA 1
ATOM 2173 C C . VAL B 1 139 ? -7.809 0.957 2.207 1 98.19 139 VAL B C 1
ATOM 2175 O O . VAL B 1 139 ? -7.074 1.359 3.113 1 98.19 139 VAL B O 1
ATOM 2178 N N . THR B 1 140 ? -7.398 0.897 0.972 1 98.75 140 THR B N 1
ATOM 2179 C CA . THR B 1 140 ? -6.117 1.402 0.491 1 98.75 140 THR B CA 1
ATOM 2180 C C . THR B 1 140 ? -6.305 2.242 -0.77 1 98.75 140 THR B C 1
ATOM 2182 O O . THR B 1 140 ? -6.961 1.807 -1.72 1 98.75 140 THR B O 1
ATOM 2185 N N . LEU B 1 141 ? -5.793 3.418 -0.788 1 98.56 141 LEU B N 1
ATOM 2186 C CA . LEU B 1 141 ? -5.836 4.312 -1.938 1 98.56 141 LEU B CA 1
ATOM 2187 C C . LEU B 1 141 ? -4.426 4.648 -2.42 1 98.56 141 LEU B C 1
ATOM 2189 O O . LEU B 1 141 ? -3.488 4.691 -1.622 1 98.56 141 LEU B O 1
ATOM 2193 N N . ILE B 1 142 ? -4.301 4.805 -3.693 1 98.44 142 ILE B N 1
ATOM 2194 C CA . ILE B 1 142 ? -3.107 5.375 -4.312 1 98.44 142 ILE B CA 1
ATOM 2195 C C . ILE B 1 142 ? -3.395 6.805 -4.766 1 98.44 142 ILE B C 1
ATOM 2197 O O . ILE B 1 142 ? -4.359 7.051 -5.492 1 98.44 142 ILE B O 1
ATOM 2201 N N . MET B 1 143 ? -2.6 7.707 -4.27 1 97.88 143 MET B N 1
ATOM 2202 C CA . MET B 1 143 ? -2.783 9.109 -4.625 1 97.88 143 MET B CA 1
ATOM 2203 C C . MET B 1 143 ? -1.526 9.672 -5.281 1 97.88 143 MET B C 1
ATOM 2205 O O . MET B 1 143 ? -0.41 9.328 -4.895 1 97.88 143 MET B O 1
ATOM 2209 N N . ASP B 1 144 ? -1.684 10.461 -6.227 1 96.31 144 ASP B N 1
ATOM 2210 C CA . ASP B 1 144 ? -0.615 11.117 -6.977 1 96.31 144 ASP B CA 1
ATOM 2211 C C . ASP B 1 144 ? -0.946 12.586 -7.238 1 96.31 144 ASP B C 1
ATOM 2213 O O . ASP B 1 144 ? -1.963 12.898 -7.863 1 96.31 144 ASP B O 1
ATOM 2217 N N . SER B 1 145 ? -0.097 13.461 -6.785 1 94.62 145 SER B N 1
ATOM 2218 C CA . SER B 1 145 ? -0.37 14.883 -6.898 1 94.62 145 SER B CA 1
ATOM 2219 C C . SER B 1 145 ? -0.417 15.328 -8.359 1 94.62 145 SER B C 1
ATOM 2221 O O . SER B 1 145 ? -0.934 16.406 -8.672 1 94.62 145 SER B O 1
ATOM 2223 N N . LYS B 1 146 ? 0.129 14.57 -9.328 1 87.94 146 LYS B N 1
ATOM 2224 C CA . LYS B 1 146 ? 0.16 14.93 -10.742 1 87.94 146 LYS B CA 1
ATOM 2225 C C . LYS B 1 146 ? -1.014 14.305 -11.492 1 87.94 146 LYS B C 1
ATOM 2227 O O . LYS B 1 146 ? -1.227 14.594 -12.672 1 87.94 146 LYS B O 1
ATOM 2232 N N . GLN B 1 147 ? -1.725 13.43 -10.828 1 78.75 147 GLN B N 1
ATOM 2233 C CA . GLN B 1 147 ? -2.828 12.727 -11.477 1 78.75 147 GLN B CA 1
ATOM 2234 C C . GLN B 1 147 ? -4.125 12.891 -10.688 1 78.75 147 GLN B C 1
ATOM 2236 O O . GLN B 1 147 ? -4.094 13.109 -9.477 1 78.75 147 GLN B O 1
#

Radius of gyration: 17.67 Å; Cα contacts (8 Å, |Δi|>4): 762; chains: 2; bounding box: 49×46×39 Å

pLDDT: mean 97.37, std 2.52, range [78.5, 98.94]

Solvent-accessible surface area (backbone atoms only — not comparable to full-atom values): 14648 Å² total; per-residue (Å²): 61,38,34,44,39,29,35,21,60,29,35,34,27,30,41,92,86,37,78,59,22,64,40,55,45,26,35,43,33,39,39,18,40,34,75,82,51,48,70,65,38,35,50,50,48,39,57,47,62,45,48,30,22,75,34,63,44,96,84,68,42,59,69,25,20,37,65,77,72,66,30,29,34,37,45,34,81,28,50,43,53,38,33,41,58,82,63,73,45,50,63,41,54,78,56,25,31,56,66,72,62,30,50,55,52,49,51,51,32,54,49,54,35,40,74,72,70,37,55,72,32,37,58,60,89,94,48,68,28,39,37,36,37,31,28,42,47,63,42,44,37,61,45,39,60,89,98,62,38,35,43,38,28,35,22,58,31,36,36,25,29,41,93,87,39,78,60,22,66,39,54,44,26,33,42,34,38,38,17,41,34,73,80,52,49,72,65,38,36,50,51,49,39,56,46,60,44,50,29,22,75,34,63,43,96,84,68,42,60,70,25,21,38,64,76,71,65,31,30,36,38,46,34,80,29,52,44,54,38,33,41,59,82,63,74,44,50,63,42,53,80,55,23,28,57,67,73,61,30,48,55,53,50,50,51,33,53,48,55,35,41,72,71,71,36,56,73,30,35,56,60,89,94,49,68,28,37,37,34,35,32,29,45,46,63,40,43,38,60,46,41,61,89,100

Secondary structure (DSSP, 8-state):
-EEEEEEEEEEEEEETTEEEEEESSEEEEEEE-BTT--HHHHHHHHHHHHH---EE-TTS-EEE-HHHHT-EEEEEE-GGGG-B-SSSSS-B-TTBPPHHHHHHHHHHHHHHHHHTT--EEE--TTS-EEEEEEEEEEEEEEEETT-/-EEEEEEEEEEEEEETTEEEEEESSEEEEEEE-BTT--HHHHHHHHHHHHH---EE-TTS-EEE-HHHHT-EEEEEE-GGGG-B-SSSSS-B-TTBPPHHHHHHHHHHHHHHHHHTT--EEE--TTS-EEEEEEEEEEEEEEEETT-

InterPro domains:
  IPR003732 D-aminoacyl-tRNA deacylase DTD [MF_00518] (1-145)
  IPR003732 D-aminoacyl-tRNA deacylase DTD [PF02580] (2-144)
  IPR003732 D-aminoacyl-tRNA deacylase DTD [PTHR10472] (1-147)
  IPR003732 D-aminoacyl-tRNA deacylase DTD [TIGR00256] (1-146)
  IPR003732 D-aminoacyl-tRNA deacylase DTD [cd00563] (1-145)
  IPR023509 D-aminoacyl-tRNA deacylase-like superfamily [G3DSA:3.50.80.10] (1-147)
  IPR023509 D-aminoacyl-tRNA deacylase-like superfamily [SSF69500] (1-145)

Foldseek 3Di:
DKKKKWFFQKKFKDFPRHTQDIFGTDIEIADFDFDPDDLVLLLVVLVPQQAFQQDQDPVGDSGGGCVRVLGAYEYEYDQCVQWDCPDDHDTDRNRTDDQVVSVVSSVSSQVSNVVVVHHYTYHDRPGDMDMDTGQPVNDIDMDDSVD/DKKKKWFFQKKFKDFPRHTQDIFGTDIEIADFDFDPDDLVLLLVVLVCQQAQQQDQDPVGDSGGGCVRVLGAYEYEYDQCVQWDCPDDHDTDRNRTDDQVVSVVSSVSSQVSNVVVVHHYTYHDRPGDMDMDTGQPVNDIDMDDSVD

Sequence (294 aa):
MKLVVQRVTDASVTVDGAVAGRIGPGIMALVGVTHEDTEEDAAYLADKIVNLRIFDDESGKMNLSLLDTGGEILSVSQFTLYGETKKGRRPNFMNAAKPDQALLLYEKWNELLREKGVKVETGIFGAMMDVQLTNSGPVTLIMDSKQMKLVVQRVTDASVTVDGAVAGRIGPGIMALVGVTHEDTEEDAAYLADKIVNLRIFDDESGKMNLSLLDTGGEILSVSQFTLYGETKKGRRPNFMNAAKPDQALLLYEKWNELLREKGVKVETGIFGAMMDVQLTNSGPVTLIMDSKQ

Organism: Bacillus amyloliquefaciens (NCBI:txid1390)

Nearest PDB structures (foldseek):
  1j7g-assembly1_A-2  TM=9.807E-01  e=2.870E-21  Haemophilus influenzae Rd KW20
  2dbo-assembly1_A-2  TM=9.860E-01  e=5.829E-21  Aquifex aeolicus VF5
  1jke-assembly1_A  TM=9.794E-01  e=7.542E-21  Escherichia coli
  5j61-assembly3_E  TM=9.452E-01  e=1.831E-17  Plasmodium falciparum 3D7
  3kod-assembly3_F  TM=9.640E-01  e=1.186E-16  Plasmodium falciparum 3D7